Protein AF-X1U9Q1-F1 (afdb_monomer_lite)

Sequence (206 aa):
MENLFEERTTEYLYDFATEGPLVAGNTWMPTPKDARVVDDATLDEDEVAELYSMEILNPNAVPIEAVWVKLDDALEVDDEIFASGDWNTLMLPPWQRIRQKQVIRFGKPASTNLLQSTTLKYKKNCRPIVLAGTGDISNDFTIILHSIVYKPAAFGIPGVFGTLDGVLHIIDSTRNRALSLTKPELAGKAVSQDLWDKLPGGKTQT

Organism: NCBI:txid412755

Secondary structure (DSSP, 8-state):
---SEEEEEEEEEE-HHHH--B-TT-EE---GGGBSSSS--PPPTT-EEEEEEEEEE--SSSPEEEEEEEETTTS-GGG---EE-STT-TTS----SB-TTEEEE---TT--STTT--SEEESS-EEEEEEE-SS-B-S-EEEEEEEEEE-GGGGG-TTTS-B---EEEEEETTTTEEEEEE-TTTTTPBP-GGGGGGSTTBTT--

Radius of gyration: 18.74 Å; chains: 1; bounding box: 42×34×60 Å

pLDDT: mean 77.87, std 14.36, range [36.28, 93.75]

Structure (mmCIF, N/CA/C/O backbone):
data_AF-X1U9Q1-F1
#
_entry.id   AF-X1U9Q1-F1
#
loop_
_atom_site.group_PDB
_atom_site.id
_atom_site.type_symbol
_atom_site.label_atom_id
_atom_site.label_alt_id
_atom_site.label_comp_id
_atom_site.label_asym_id
_atom_site.label_entity_id
_atom_site.label_seq_id
_atom_site.pdbx_PDB_ins_code
_atom_site.Cartn_x
_atom_site.Cartn_y
_atom_site.Cartn_z
_atom_site.occupancy
_atom_site.B_iso_or_equiv
_atom_site.auth_seq_id
_atom_site.auth_comp_id
_atom_site.auth_asym_id
_atom_site.auth_atom_id
_atom_site.pdbx_PDB_model_num
ATOM 1 N N . MET A 1 1 ? -19.910 -19.192 7.800 1.00 49.72 1 MET A N 1
ATOM 2 C CA . MET A 1 1 ? -19.325 -18.084 8.577 1.00 49.72 1 MET A CA 1
ATOM 3 C C . MET A 1 1 ? -18.774 -17.140 7.534 1.00 49.72 1 MET A C 1
ATOM 5 O O . MET A 1 1 ? -18.000 -17.595 6.705 1.00 49.72 1 MET A O 1
ATOM 9 N N . GLU A 1 2 ? -19.318 -15.936 7.438 1.00 63.16 2 GLU A N 1
ATOM 10 C CA . GLU A 1 2 ? -18.910 -14.973 6.414 1.00 63.16 2 GLU A CA 1
ATOM 11 C C . GLU A 1 2 ? -17.487 -14.493 6.732 1.00 63.16 2 GLU A C 1
ATOM 13 O O . GLU A 1 2 ? -17.187 -14.241 7.900 1.00 63.16 2 GLU A O 1
ATOM 18 N N . ASN A 1 3 ? -16.593 -14.433 5.741 1.00 76.06 3 ASN A N 1
ATOM 19 C CA . ASN A 1 3 ? -15.256 -13.877 5.955 1.00 76.06 3 ASN A CA 1
ATOM 20 C C . ASN A 1 3 ? -15.401 -12.366 6.147 1.00 76.06 3 ASN A C 1
ATOM 22 O O . ASN A 1 3 ? -15.776 -11.650 5.219 1.00 76.06 3 ASN A O 1
ATOM 26 N N . LEU A 1 4 ? -15.156 -11.910 7.375 1.00 83.88 4 LEU A N 1
ATOM 27 C CA . LEU A 1 4 ? -15.299 -10.511 7.788 1.00 83.88 4 LEU A CA 1
ATOM 28 C C . LEU A 1 4 ? -14.068 -9.672 7.443 1.00 83.88 4 LEU A C 1
ATOM 30 O O . LEU A 1 4 ? -14.152 -8.450 7.368 1.00 83.88 4 LEU A O 1
ATOM 34 N N . PHE A 1 5 ? -12.940 -10.336 7.222 1.00 86.69 5 PHE A N 1
ATOM 35 C CA . PHE A 1 5 ? -11.730 -9.746 6.687 1.00 86.69 5 PHE A CA 1
ATOM 36 C C . PHE A 1 5 ? -11.024 -10.757 5.789 1.00 86.69 5 PHE A C 1
ATOM 38 O O . PHE A 1 5 ? -11.181 -11.971 5.963 1.00 86.69 5 PHE A O 1
ATOM 45 N N . GLU A 1 6 ? -10.250 -10.254 4.840 1.00 89.94 6 GLU A N 1
ATOM 46 C CA . GLU A 1 6 ? -9.470 -11.068 3.916 1.00 89.94 6 GLU A CA 1
ATOM 47 C C . GLU A 1 6 ? -8.091 -10.461 3.683 1.00 89.94 6 GLU A C 1
ATOM 49 O O . GLU A 1 6 ? -7.927 -9.243 3.622 1.00 89.94 6 GLU A O 1
ATOM 54 N N . GLU A 1 7 ? -7.087 -11.324 3.559 1.00 90.38 7 GLU A N 1
ATOM 55 C CA . GLU A 1 7 ? -5.783 -10.917 3.052 1.00 90.38 7 GLU A CA 1
ATOM 56 C C . GLU A 1 7 ? -5.890 -10.799 1.532 1.00 90.38 7 GLU A C 1
ATOM 58 O O . GLU A 1 7 ? -6.199 -11.771 0.840 1.00 90.38 7 GLU A O 1
ATOM 63 N N . ARG A 1 8 ? -5.665 -9.593 1.020 1.00 91.69 8 ARG A N 1
ATOM 64 C CA . ARG A 1 8 ? -5.731 -9.272 -0.401 1.00 91.69 8 ARG A CA 1
ATOM 65 C C . ARG A 1 8 ? -4.328 -8.976 -0.903 1.00 91.69 8 ARG A C 1
ATOM 67 O O . ARG A 1 8 ? -3.648 -8.083 -0.400 1.00 91.69 8 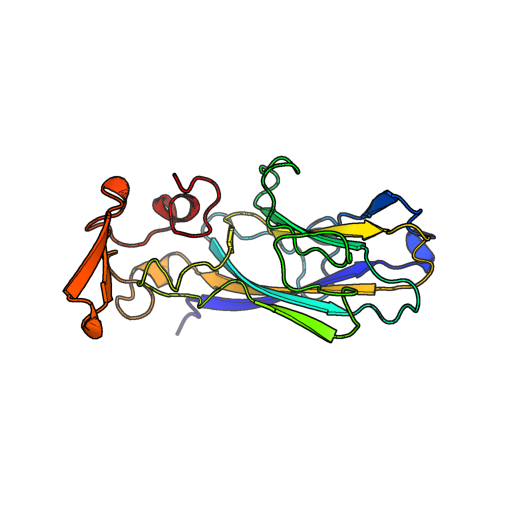ARG A O 1
ATOM 74 N N . THR A 1 9 ? -3.911 -9.736 -1.909 1.00 92.75 9 THR A N 1
ATOM 75 C CA . THR A 1 9 ? -2.664 -9.496 -2.637 1.00 92.75 9 THR A CA 1
ATOM 76 C C . THR A 1 9 ? -3.002 -8.878 -3.985 1.00 92.75 9 THR A C 1
ATOM 78 O O . THR A 1 9 ? -3.708 -9.486 -4.787 1.00 92.75 9 THR A O 1
ATOM 81 N N . THR A 1 10 ? -2.492 -7.675 -4.227 1.00 92.44 10 THR A N 1
ATOM 82 C CA . THR A 1 10 ? -2.684 -6.943 -5.478 1.00 92.44 10 THR A CA 1
ATOM 83 C C . THR A 1 10 ? -1.350 -6.830 -6.197 1.00 92.44 10 THR A C 1
ATOM 85 O O . THR A 1 10 ? -0.420 -6.206 -5.690 1.00 92.44 10 THR A O 1
ATOM 88 N N . GLU A 1 11 ? -1.258 -7.414 -7.388 1.00 93.75 11 GLU A N 1
ATOM 89 C CA . GLU A 1 11 ? -0.048 -7.371 -8.210 1.00 93.75 11 GLU A CA 1
ATOM 90 C C . GLU A 1 11 ? -0.215 -6.413 -9.382 1.00 93.75 11 GLU A C 1
ATOM 92 O O . GLU A 1 11 ? -1.139 -6.567 -10.180 1.00 93.75 11 GLU A O 1
ATOM 97 N N . TYR A 1 12 ? 0.720 -5.478 -9.521 1.00 93.12 12 TYR A N 1
ATOM 98 C CA . TYR A 1 12 ? 0.823 -4.592 -10.672 1.00 93.12 12 TYR A CA 1
ATOM 99 C C . TYR A 1 12 ? 2.099 -4.912 -11.450 1.00 93.12 12 TYR A C 1
ATOM 101 O O . TYR A 1 12 ? 3.202 -4.807 -10.904 1.00 93.12 12 TYR A O 1
ATOM 109 N N . LEU A 1 13 ? 1.955 -5.293 -12.723 1.00 93.31 13 LEU A N 1
ATOM 110 C CA . LEU A 1 13 ? 3.092 -5.489 -13.624 1.00 93.31 13 LEU A CA 1
ATOM 111 C C . LEU A 1 13 ? 3.300 -4.248 -14.492 1.00 93.31 13 LEU A C 1
ATOM 113 O O . LEU A 1 13 ? 2.371 -3.799 -15.157 1.00 93.31 13 LEU A O 1
ATOM 117 N N . TYR A 1 14 ? 4.545 -3.794 -14.565 1.00 93.19 14 TYR A N 1
ATOM 118 C CA . TYR A 1 14 ? 5.033 -3.021 -15.696 1.00 93.19 14 TYR A CA 1
ATOM 119 C C . TYR A 1 14 ? 5.439 -3.958 -16.841 1.00 93.19 14 TYR A C 1
ATOM 121 O O . TYR A 1 14 ? 6.412 -4.702 -16.707 1.00 93.19 14 TYR A O 1
ATOM 129 N N . ASP A 1 15 ? 4.677 -3.952 -17.935 1.00 92.50 15 ASP A N 1
ATOM 130 C CA . ASP A 1 15 ? 4.960 -4.741 -19.138 1.00 92.50 15 ASP A CA 1
ATOM 131 C C . ASP A 1 15 ? 5.752 -3.898 -20.141 1.00 92.50 15 ASP A C 1
ATOM 133 O O . ASP A 1 15 ? 5.186 -3.063 -20.850 1.00 92.50 15 ASP A O 1
ATOM 137 N N . PHE A 1 16 ? 7.059 -4.135 -20.229 1.00 90.19 16 PHE A N 1
ATOM 138 C CA . PHE A 1 16 ? 7.939 -3.416 -21.145 1.00 90.19 16 PHE A CA 1
ATOM 139 C C . PHE A 1 16 ? 7.535 -3.607 -22.613 1.00 90.19 16 PHE A C 1
ATOM 141 O O . PHE A 1 16 ? 7.714 -2.697 -23.422 1.00 90.19 16 PHE A O 1
ATOM 148 N N . ALA A 1 17 ? 6.976 -4.765 -22.982 1.00 91.06 17 ALA A N 1
ATOM 149 C CA . ALA A 1 17 ? 6.570 -5.015 -24.364 1.00 91.06 17 ALA A CA 1
ATOM 150 C C . ALA A 1 17 ? 5.396 -4.121 -24.795 1.00 91.06 17 ALA A C 1
ATOM 152 O O . ALA A 1 17 ? 5.278 -3.795 -25.978 1.00 91.06 17 ALA A O 1
ATOM 153 N N . THR A 1 18 ? 4.557 -3.718 -23.838 1.00 91.12 18 THR A N 1
ATOM 154 C CA . THR A 1 18 ? 3.371 -2.886 -24.072 1.00 91.12 18 THR A CA 1
ATOM 155 C C . THR A 1 18 ? 3.649 -1.401 -23.809 1.00 91.12 18 THR A C 1
ATOM 157 O O . THR A 1 18 ? 3.250 -0.555 -24.606 1.00 91.12 18 THR A O 1
ATOM 160 N N . GLU A 1 19 ? 4.362 -1.082 -22.727 1.00 90.69 19 GLU A N 1
ATOM 161 C CA . GLU A 1 19 ? 4.614 0.291 -22.256 1.00 90.69 19 GLU A CA 1
ATOM 162 C C . GLU A 1 19 ? 5.882 0.922 -22.865 1.00 90.69 19 GLU A C 1
ATOM 164 O O . GLU A 1 19 ? 6.030 2.145 -22.890 1.00 90.69 19 GLU A O 1
ATOM 169 N N . GLY A 1 20 ? 6.810 0.105 -23.375 1.00 91.19 20 GLY A N 1
ATOM 170 C CA . GLY A 1 20 ? 8.148 0.549 -23.767 1.00 91.19 20 GLY A CA 1
ATOM 171 C C . GLY A 1 20 ? 9.067 0.798 -22.560 1.00 91.19 20 GLY A C 1
ATOM 172 O O . GLY A 1 20 ? 8.787 0.325 -21.461 1.00 91.19 20 GLY A O 1
ATOM 173 N N . PRO A 1 21 ? 10.215 1.482 -22.739 1.00 90.56 21 PRO A N 1
ATOM 174 C CA . PRO A 1 21 ? 11.116 1.796 -21.633 1.00 90.56 21 PRO A CA 1
ATOM 175 C C . PRO A 1 21 ? 10.525 2.871 -20.717 1.00 90.56 21 PRO A C 1
ATOM 177 O O . PRO A 1 21 ? 10.111 3.936 -21.186 1.00 90.56 21 PRO A O 1
ATOM 180 N N . LEU A 1 22 ? 10.595 2.652 -19.401 1.00 90.88 22 LEU A N 1
ATOM 181 C CA . LEU A 1 22 ? 10.347 3.720 -18.438 1.00 90.88 22 LEU A CA 1
ATOM 182 C C . LEU A 1 22 ? 11.579 4.624 -18.414 1.00 90.88 22 LEU A C 1
ATOM 184 O O . LEU A 1 22 ? 12.615 4.267 -17.850 1.00 90.88 22 LEU A O 1
ATOM 188 N N . VAL A 1 23 ? 11.460 5.770 -19.081 1.00 91.12 23 VAL A N 1
ATOM 189 C CA . VAL A 1 23 ? 12.546 6.741 -19.254 1.00 91.12 23 VAL A CA 1
ATOM 190 C C . VAL A 1 23 ? 13.006 7.295 -17.904 1.00 91.12 23 VAL A C 1
ATOM 192 O O . VAL A 1 23 ? 12.186 7.558 -17.025 1.00 91.12 23 VAL A O 1
ATOM 195 N N . ALA A 1 24 ? 14.313 7.500 -17.754 1.00 87.38 24 ALA A N 1
ATOM 196 C CA . ALA A 1 24 ? 14.931 8.097 -16.575 1.00 87.38 24 ALA A CA 1
ATOM 197 C C . ALA A 1 24 ? 14.215 9.383 -16.118 1.00 87.38 24 ALA A C 1
ATOM 199 O O . ALA A 1 24 ? 13.944 10.280 -16.920 1.00 87.38 24 ALA A O 1
ATOM 200 N N . GLY A 1 25 ? 13.922 9.476 -14.818 1.00 83.56 25 GLY A N 1
ATOM 201 C CA . GLY A 1 25 ? 13.212 10.607 -14.214 1.00 83.56 25 GLY A CA 1
ATOM 202 C C . GLY A 1 25 ? 11.692 10.620 -14.418 1.00 83.56 25 GLY A C 1
ATOM 203 O O . GLY A 1 25 ? 11.021 11.458 -13.817 1.00 83.56 25 GLY A O 1
ATOM 204 N N . ASN A 1 26 ? 11.128 9.704 -15.214 1.00 89.31 26 ASN A N 1
ATOM 205 C CA . ASN A 1 26 ? 9.679 9.552 -15.329 1.00 89.31 26 ASN A CA 1
ATOM 206 C C . ASN A 1 26 ? 9.129 8.582 -14.280 1.00 89.31 26 ASN A C 1
ATOM 208 O O . ASN A 1 26 ? 9.820 7.689 -13.779 1.00 89.31 26 ASN A O 1
ATOM 212 N N . THR A 1 27 ? 7.840 8.741 -13.991 1.00 90.12 27 THR A N 1
ATOM 213 C CA . THR A 1 27 ? 7.099 7.866 -13.089 1.00 90.12 27 THR A CA 1
ATOM 214 C C . THR A 1 27 ? 6.150 6.952 -13.851 1.00 90.12 27 THR A C 1
ATOM 216 O O . THR A 1 27 ? 5.545 7.335 -14.852 1.00 90.12 27 THR A O 1
ATOM 219 N N . TRP A 1 28 ? 6.000 5.732 -13.347 1.00 91.50 28 TRP A N 1
ATOM 220 C CA . TRP A 1 28 ? 4.934 4.820 -13.730 1.00 91.50 28 TRP A CA 1
ATOM 221 C C . TRP A 1 28 ? 3.922 4.715 -12.593 1.00 91.50 28 TRP A C 1
ATOM 223 O O . TRP A 1 28 ? 4.295 4.519 -11.436 1.00 91.50 28 TRP A O 1
ATOM 233 N N . MET A 1 29 ? 2.642 4.837 -12.934 1.00 90.81 29 MET A N 1
ATOM 234 C CA . MET A 1 29 ? 1.525 4.698 -12.007 1.00 90.81 29 MET A CA 1
ATOM 235 C C . MET A 1 29 ? 0.410 3.903 -12.702 1.00 90.81 29 MET A C 1
ATOM 237 O O . MET A 1 29 ? -0.270 4.468 -13.563 1.00 90.81 29 MET A O 1
ATOM 241 N N . PRO A 1 30 ? 0.194 2.627 -12.342 1.00 90.81 30 PRO A N 1
ATOM 242 C CA . PRO A 1 30 ? -0.897 1.839 -12.888 1.00 90.81 30 PRO A CA 1
ATOM 243 C C . PRO A 1 30 ? -2.259 2.350 -12.401 1.00 90.81 30 PRO A C 1
ATOM 245 O O . PRO A 1 30 ? -2.393 3.093 -11.415 1.00 90.81 30 PRO A O 1
ATOM 248 N N . THR A 1 31 ? -3.303 1.924 -13.099 1.00 88.81 31 THR A N 1
ATOM 249 C CA . THR A 1 31 ? -4.692 2.063 -12.669 1.00 88.81 31 THR A CA 1
ATOM 250 C C . THR A 1 31 ? -5.127 0.820 -11.884 1.00 88.81 31 THR A C 1
ATOM 252 O O . THR A 1 31 ? -4.540 -0.248 -12.055 1.00 88.81 31 THR A O 1
ATOM 255 N N . PRO A 1 32 ? -6.172 0.899 -11.035 1.00 85.50 32 PRO A N 1
ATOM 256 C CA . PRO A 1 32 ? -6.667 -0.269 -10.296 1.00 85.50 32 PRO A CA 1
ATOM 257 C C . PRO A 1 32 ? -7.069 -1.451 -11.192 1.00 85.50 32 PRO A C 1
ATOM 259 O O . PRO A 1 32 ? -7.010 -2.596 -10.755 1.00 85.50 32 PRO A O 1
ATOM 262 N N . LYS A 1 33 ? -7.434 -1.177 -12.451 1.00 88.50 33 LYS A N 1
ATOM 263 C CA . LYS A 1 33 ? -7.808 -2.184 -13.454 1.00 88.50 33 LYS A CA 1
ATOM 264 C C . LYS A 1 33 ? -6.621 -2.952 -14.025 1.00 88.50 33 LYS A C 1
ATOM 266 O O . LYS A 1 33 ? -6.816 -4.018 -14.591 1.00 88.50 33 LYS A O 1
ATOM 271 N N . ASP A 1 34 ? -5.412 -2.423 -13.865 1.00 87.31 34 ASP A N 1
ATOM 272 C CA . ASP A 1 34 ? -4.184 -3.068 -14.336 1.00 87.31 34 ASP A CA 1
ATOM 273 C C . ASP A 1 34 ? -3.668 -4.119 -13.335 1.00 87.31 34 ASP A C 1
ATOM 275 O O . ASP A 1 34 ? -2.622 -4.739 -13.550 1.00 87.31 34 ASP A O 1
ATOM 279 N N . ALA A 1 35 ? -4.384 -4.322 -12.222 1.00 87.94 35 ALA A N 1
ATOM 280 C CA . ALA A 1 35 ? -4.088 -5.373 -11.264 1.00 87.94 35 ALA A CA 1
ATOM 281 C C . ALA A 1 35 ? -4.270 -6.764 -11.897 1.00 87.94 35 ALA A C 1
ATOM 283 O O . ALA A 1 35 ? -5.265 -7.047 -12.557 1.00 87.94 35 ALA A O 1
ATOM 284 N N . ARG A 1 36 ? -3.292 -7.653 -11.691 1.00 86.00 36 ARG A N 1
ATOM 285 C CA . ARG A 1 36 ? -3.262 -8.986 -12.321 1.00 86.00 36 ARG A CA 1
ATOM 286 C C . ARG A 1 36 ? -3.924 -10.092 -11.513 1.00 86.00 36 ARG A C 1
ATOM 288 O O . ARG A 1 36 ? -4.454 -11.033 -12.094 1.00 86.00 36 ARG A O 1
ATOM 295 N N . VAL A 1 37 ? -3.816 -10.025 -10.189 1.00 79.12 37 VAL A N 1
ATOM 296 C CA . VAL A 1 37 ? -4.300 -11.084 -9.282 1.00 79.12 37 VAL A CA 1
ATOM 297 C C . VAL A 1 37 ? -5.747 -10.860 -8.857 1.00 79.12 37 VAL A C 1
ATOM 299 O O . VAL A 1 37 ? -6.477 -11.823 -8.632 1.00 79.12 37 VAL A O 1
ATOM 302 N N . VAL A 1 38 ? -6.167 -9.601 -8.773 1.00 79.88 38 VAL A N 1
ATOM 303 C CA . VAL A 1 38 ? -7.537 -9.199 -8.445 1.00 79.88 38 VAL A CA 1
ATOM 304 C C . VAL A 1 38 ? -8.129 -8.455 -9.634 1.00 79.88 38 VAL A C 1
ATOM 306 O O . VAL A 1 38 ? -7.444 -7.634 -10.239 1.00 79.88 38 VAL A O 1
ATOM 309 N N . ASP A 1 39 ? -9.380 -8.766 -9.973 1.00 75.00 39 ASP A N 1
ATOM 310 C CA . ASP A 1 39 ? -10.124 -8.061 -11.018 1.00 75.00 39 ASP A CA 1
ATOM 311 C C . ASP A 1 39 ? -10.638 -6.743 -10.429 1.00 75.00 39 ASP A C 1
ATOM 313 O O . ASP A 1 39 ? -11.563 -6.752 -9.623 1.00 75.00 39 ASP A O 1
ATOM 317 N N . ASP A 1 40 ? -9.973 -5.642 -10.786 1.00 83.25 40 ASP A N 1
ATOM 318 C CA . ASP A 1 40 ? -10.107 -4.315 -10.172 1.00 83.25 40 ASP A CA 1
ATOM 319 C C . ASP A 1 40 ? -9.673 -4.267 -8.690 1.00 83.25 40 ASP A C 1
ATOM 321 O O . ASP A 1 40 ? -10.305 -4.798 -7.781 1.00 83.25 40 ASP A O 1
ATOM 325 N N . ALA A 1 41 ? -8.568 -3.573 -8.415 1.00 85.19 41 ALA A N 1
ATOM 326 C CA . ALA A 1 41 ? -8.055 -3.399 -7.055 1.00 85.19 41 ALA A CA 1
ATOM 327 C C . ALA A 1 41 ? -8.841 -2.386 -6.199 1.00 85.19 41 ALA A C 1
ATOM 329 O O . ALA A 1 41 ? -8.420 -2.078 -5.077 1.00 85.19 41 ALA A O 1
ATOM 330 N N . THR A 1 42 ? -9.934 -1.828 -6.721 1.00 88.38 42 THR A N 1
ATOM 331 C CA . THR A 1 42 ? -10.802 -0.907 -5.984 1.00 88.38 42 THR A CA 1
ATOM 332 C C . THR A 1 42 ? -11.583 -1.658 -4.896 1.00 88.38 42 THR A C 1
ATOM 334 O O . THR A 1 42 ? -11.952 -2.818 -5.053 1.00 88.38 42 THR A O 1
ATOM 337 N N . LEU A 1 43 ? -11.786 -1.010 -3.752 1.00 89.06 43 LEU A N 1
ATOM 338 C CA . LEU A 1 43 ? -12.624 -1.501 -2.660 1.00 89.06 43 LEU A CA 1
ATOM 339 C C . LEU A 1 43 ? -14.104 -1.236 -2.950 1.00 89.06 43 LEU A C 1
ATOM 341 O O . LEU A 1 43 ? -14.443 -0.241 -3.600 1.00 89.06 43 LEU A O 1
ATOM 345 N N . ASP A 1 44 ? -14.972 -2.093 -2.414 1.00 87.31 44 ASP A N 1
ATOM 346 C CA . ASP A 1 44 ? -16.409 -1.820 -2.374 1.00 87.31 44 ASP A CA 1
ATOM 347 C C . ASP A 1 44 ? -16.711 -0.617 -1.456 1.00 87.31 44 ASP A C 1
ATOM 349 O O . ASP A 1 44 ? -15.923 -0.277 -0.574 1.00 87.31 44 ASP A O 1
ATOM 353 N N . GLU A 1 45 ? -17.869 0.030 -1.639 1.00 8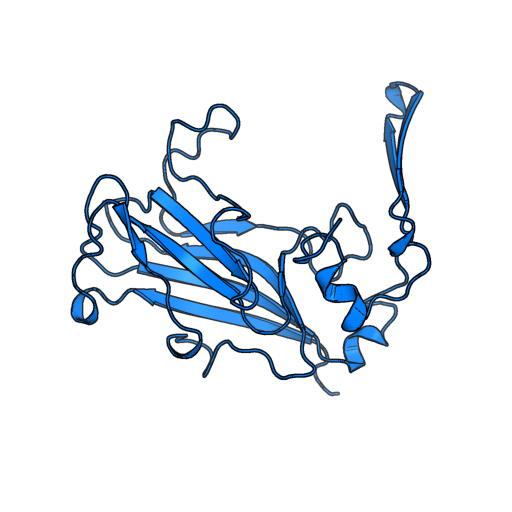4.06 45 GLU A N 1
ATOM 354 C CA . GLU A 1 45 ? -18.247 1.280 -0.942 1.00 84.06 45 GLU A CA 1
ATOM 355 C C . GLU A 1 45 ? -18.170 1.182 0.595 1.00 84.06 45 GLU A C 1
ATOM 357 O O . GLU A 1 45 ? -17.803 2.140 1.280 1.00 84.06 45 GLU A O 1
ATOM 362 N N . ASP A 1 46 ? -18.461 -0.002 1.127 1.00 86.00 46 ASP A N 1
ATOM 363 C CA . ASP A 1 46 ? -18.500 -0.288 2.559 1.00 86.00 46 ASP A CA 1
ATOM 364 C C . ASP A 1 46 ? -17.213 -0.966 3.081 1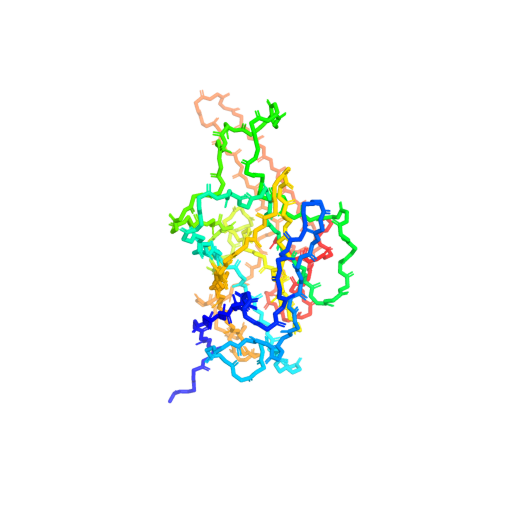.00 86.00 46 ASP A C 1
ATOM 366 O O . ASP A 1 46 ? -17.097 -1.278 4.270 1.00 86.00 46 ASP A O 1
ATOM 370 N N . GLU A 1 47 ? -16.236 -1.225 2.211 1.00 90.19 47 GLU A N 1
ATOM 371 C CA . GLU A 1 47 ? -14.972 -1.857 2.579 1.00 90.19 47 GLU A CA 1
ATOM 372 C C . GLU A 1 47 ? -13.901 -0.824 2.940 1.00 90.19 47 GLU A C 1
ATOM 374 O O . GLU A 1 47 ? -13.852 0.301 2.442 1.00 90.19 47 GLU A O 1
ATOM 379 N N . VAL A 1 48 ? -12.988 -1.226 3.820 1.00 91.06 48 VAL A N 1
ATOM 380 C CA . VAL A 1 48 ? -11.756 -0.478 4.086 1.00 91.06 48 VAL A CA 1
ATOM 381 C C . VAL A 1 48 ? -10.573 -1.418 4.145 1.00 91.06 48 VAL A C 1
ATOM 383 O O . VAL A 1 48 ? -10.739 -2.607 4.408 1.00 91.06 48 VAL A O 1
ATOM 386 N N . ALA A 1 49 ? -9.361 -0.899 3.969 1.00 91.25 49 ALA A N 1
ATOM 387 C CA . ALA A 1 49 ? -8.180 -1.745 3.988 1.00 91.25 49 ALA A CA 1
ATOM 388 C C . ALA A 1 49 ? -6.969 -1.131 4.689 1.00 91.25 49 ALA A C 1
ATOM 390 O O . ALA A 1 49 ? -6.833 0.089 4.823 1.00 91.25 49 ALA A O 1
ATOM 391 N N . GLU A 1 50 ? -6.086 -2.029 5.128 1.00 90.00 50 GLU A N 1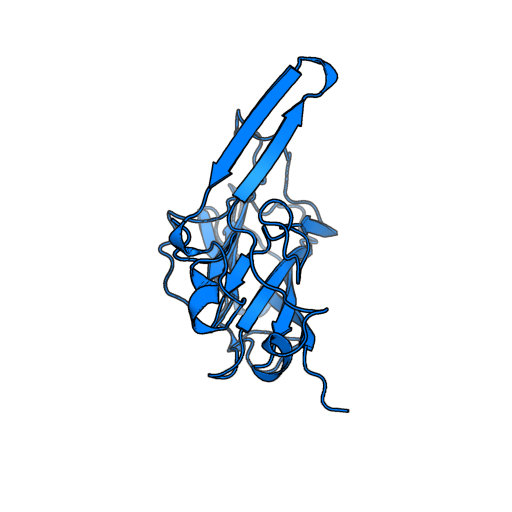
ATOM 392 C CA . GLU A 1 50 ? -4.756 -1.741 5.658 1.00 90.00 50 GLU A CA 1
ATOM 393 C C . GLU A 1 50 ? -3.690 -2.375 4.770 1.00 90.00 50 GLU A C 1
ATOM 395 O O . GLU A 1 50 ? -3.573 -3.598 4.732 1.00 90.00 50 GLU A O 1
ATOM 400 N N . LEU A 1 51 ? -2.859 -1.558 4.128 1.00 89.31 51 LEU A N 1
ATOM 401 C CA . LEU A 1 51 ? -1.631 -2.014 3.486 1.00 89.31 51 LEU A CA 1
ATOM 402 C C . LEU A 1 51 ? -0.565 -2.229 4.569 1.00 89.31 51 LEU A C 1
ATOM 404 O O . LEU A 1 51 ? -0.125 -1.282 5.232 1.00 89.31 51 LEU A O 1
ATOM 408 N N . TYR A 1 52 ? -0.138 -3.479 4.755 1.00 88.25 52 TYR A N 1
ATOM 409 C CA . TYR A 1 52 ? 0.861 -3.830 5.770 1.00 88.25 52 TYR A CA 1
ATOM 410 C C . TYR A 1 52 ? 2.243 -4.098 5.182 1.00 88.25 52 TYR A C 1
ATOM 412 O O . TYR A 1 52 ? 3.249 -3.891 5.872 1.00 88.25 52 TYR A O 1
ATOM 420 N N . SER A 1 53 ? 2.320 -4.513 3.916 1.00 86.75 53 SER A N 1
ATOM 421 C CA . SER A 1 53 ? 3.599 -4.645 3.225 1.00 86.75 53 SER A CA 1
ATOM 422 C C . SER A 1 53 ? 3.506 -4.437 1.722 1.00 86.75 53 SER A C 1
ATOM 424 O O . SER A 1 53 ? 2.466 -4.672 1.115 1.00 86.75 53 SER A O 1
ATOM 426 N N . MET A 1 54 ? 4.628 -4.029 1.141 1.00 88.31 54 MET A N 1
ATOM 427 C CA . MET A 1 54 ? 4.835 -3.901 -0.296 1.00 88.31 54 MET A CA 1
ATOM 428 C C . MET A 1 54 ? 6.080 -4.692 -0.689 1.00 88.31 54 MET A C 1
ATOM 430 O O . MET A 1 54 ? 7.149 -4.481 -0.114 1.00 88.31 54 MET A O 1
ATOM 434 N N . GLU A 1 55 ? 5.949 -5.592 -1.655 1.00 88.44 55 GLU A N 1
ATOM 435 C CA . GLU A 1 55 ? 7.055 -6.345 -2.238 1.00 88.44 55 GLU A CA 1
ATOM 436 C C . GLU A 1 55 ? 7.399 -5.810 -3.630 1.00 88.44 55 GLU A C 1
ATOM 438 O O . GLU A 1 55 ? 6.529 -5.478 -4.434 1.00 88.44 55 GLU A O 1
ATOM 443 N N . ILE A 1 56 ? 8.699 -5.712 -3.904 1.00 86.75 56 ILE A N 1
ATOM 444 C CA . ILE A 1 56 ? 9.231 -5.177 -5.152 1.00 86.75 56 ILE A CA 1
ATOM 445 C C . ILE A 1 56 ? 10.035 -6.267 -5.853 1.00 86.75 56 ILE A C 1
ATOM 447 O O . ILE A 1 56 ? 11.120 -6.674 -5.418 1.00 86.75 56 ILE A O 1
ATOM 451 N N . LEU A 1 57 ? 9.501 -6.732 -6.978 1.00 87.19 57 LEU A N 1
ATOM 452 C CA . LEU A 1 57 ? 10.129 -7.702 -7.860 1.00 87.19 57 LEU A CA 1
ATOM 453 C C . LEU A 1 57 ? 10.710 -6.975 -9.067 1.00 87.19 57 LEU A C 1
ATOM 455 O O . LEU A 1 57 ? 10.092 -6.875 -10.122 1.00 87.19 57 LEU A O 1
ATOM 459 N N . ASN A 1 58 ? 11.931 -6.478 -8.899 1.00 83.69 58 ASN A N 1
ATOM 460 C CA . ASN A 1 58 ? 12.700 -5.891 -9.986 1.00 83.69 58 ASN A CA 1
ATOM 461 C C . ASN A 1 58 ? 13.801 -6.869 -10.441 1.00 83.69 58 ASN A C 1
ATOM 463 O O . ASN A 1 58 ? 14.834 -6.948 -9.772 1.00 83.69 58 ASN A O 1
ATOM 467 N N . PRO A 1 59 ? 13.608 -7.646 -11.526 1.00 79.75 59 PRO A N 1
ATOM 468 C CA . PRO A 1 59 ? 14.648 -8.523 -12.070 1.00 79.75 59 PRO A CA 1
ATOM 469 C C . PRO A 1 59 ? 15.758 -7.750 -12.807 1.00 79.75 59 PRO A C 1
ATOM 471 O O . PRO A 1 59 ? 16.734 -8.355 -13.253 1.00 79.75 59 PRO A O 1
ATOM 474 N N . ASN A 1 60 ? 15.626 -6.428 -12.942 1.00 77.38 60 ASN A N 1
ATOM 475 C CA . ASN A 1 60 ? 16.465 -5.618 -13.814 1.00 77.38 60 ASN A CA 1
ATOM 476 C C . ASN A 1 60 ? 17.795 -5.257 -13.157 1.00 77.38 60 ASN A C 1
ATOM 478 O O . ASN A 1 60 ? 17.890 -5.027 -11.952 1.00 77.38 60 ASN A O 1
ATOM 482 N N . ALA A 1 61 ? 18.843 -5.158 -13.980 1.00 72.88 61 ALA A N 1
ATOM 483 C CA . ALA A 1 61 ? 20.146 -4.669 -13.531 1.00 72.88 61 ALA A CA 1
ATOM 484 C C . ALA A 1 61 ? 20.100 -3.178 -13.148 1.00 72.88 61 ALA A C 1
ATOM 486 O O . ALA A 1 61 ? 20.868 -2.732 -12.291 1.00 72.88 61 ALA A O 1
ATOM 487 N N . VAL A 1 62 ? 19.197 -2.423 -13.784 1.00 72.44 62 VAL A N 1
ATOM 488 C CA . VAL A 1 62 ? 18.906 -1.029 -13.447 1.00 72.44 62 VAL A CA 1
ATOM 489 C C . VAL A 1 62 ? 17.956 -1.005 -12.245 1.00 72.44 62 VAL A C 1
ATOM 491 O O . VAL A 1 62 ? 16.895 -1.636 -12.286 1.00 72.44 62 VAL A O 1
ATOM 494 N N . PRO A 1 63 ? 18.325 -0.320 -11.152 1.00 69.94 63 PRO A N 1
ATOM 495 C CA . PRO A 1 63 ? 17.473 -0.242 -9.982 1.00 69.94 63 PRO A CA 1
ATOM 496 C C . PRO A 1 63 ? 16.331 0.750 -10.176 1.00 69.94 63 PRO A C 1
ATOM 498 O O . PRO A 1 63 ? 16.474 1.766 -10.851 1.00 69.94 63 PRO A O 1
ATOM 501 N N . ILE A 1 64 ? 15.225 0.470 -9.496 1.00 80.69 64 ILE A N 1
ATOM 502 C CA . ILE A 1 64 ? 14.185 1.459 -9.239 1.00 80.69 64 ILE A CA 1
ATOM 503 C C . ILE A 1 64 ? 14.740 2.460 -8.219 1.00 80.69 64 ILE A C 1
ATOM 505 O O . ILE A 1 64 ? 15.276 2.043 -7.186 1.00 80.69 64 ILE A O 1
ATOM 509 N N . GLU A 1 65 ? 14.635 3.757 -8.511 1.00 80.44 65 GLU A N 1
ATOM 510 C CA . GLU A 1 65 ? 15.140 4.809 -7.619 1.00 80.44 65 GLU A CA 1
ATOM 511 C C . GLU A 1 65 ? 14.250 4.968 -6.393 1.00 80.44 65 GLU A C 1
ATOM 513 O O . GLU A 1 65 ? 14.749 5.044 -5.271 1.00 80.44 65 GLU A O 1
ATOM 518 N N . ALA A 1 66 ? 12.936 4.973 -6.594 1.00 76.62 66 ALA A N 1
ATOM 519 C CA . ALA A 1 66 ? 11.984 5.085 -5.505 1.00 76.62 66 ALA A CA 1
ATOM 520 C C . ALA A 1 66 ? 10.653 4.426 -5.862 1.00 76.62 66 ALA A C 1
ATOM 522 O O . ALA A 1 66 ? 10.251 4.368 -7.026 1.00 76.62 66 ALA A O 1
ATOM 523 N N . VAL A 1 67 ? 9.979 3.933 -4.824 1.00 79.12 67 VAL A N 1
ATOM 524 C CA . VAL A 1 67 ? 8.590 3.479 -4.891 1.00 79.12 67 VAL A CA 1
ATOM 525 C C . VAL A 1 67 ? 7.838 4.061 -3.712 1.00 79.12 67 VAL A C 1
ATOM 527 O O . VAL A 1 67 ? 8.339 4.076 -2.587 1.00 79.12 67 VAL A O 1
ATOM 530 N N . TRP A 1 68 ? 6.620 4.500 -3.965 1.00 82.81 68 TRP A N 1
ATOM 531 C CA . TRP A 1 68 ? 5.688 4.967 -2.950 1.00 82.81 68 TRP A CA 1
ATOM 532 C C . TRP A 1 68 ? 4.271 4.539 -3.327 1.00 82.81 68 TRP A C 1
ATOM 534 O O . TRP A 1 68 ? 4.064 3.882 -4.350 1.00 82.81 68 TRP A O 1
ATOM 544 N N . VAL A 1 69 ? 3.291 4.857 -2.481 1.00 82.81 69 VAL A N 1
ATOM 545 C CA . VAL A 1 69 ? 1.893 4.495 -2.720 1.00 82.81 69 VAL A CA 1
ATOM 546 C C . VAL A 1 69 ? 0.976 5.700 -2.598 1.00 82.81 69 VAL A C 1
ATOM 548 O O . VAL A 1 69 ? 1.094 6.500 -1.672 1.00 82.81 69 VAL A O 1
ATOM 551 N N . LYS A 1 70 ? 0.022 5.789 -3.519 1.00 84.00 70 LYS A N 1
ATOM 552 C CA . LYS A 1 70 ? -1.048 6.779 -3.521 1.00 84.00 70 LYS A CA 1
ATOM 553 C C . LYS A 1 70 ? -2.328 6.161 -2.972 1.00 84.00 70 LYS A C 1
ATOM 555 O O . LYS A 1 70 ? -2.799 5.154 -3.501 1.00 84.00 70 LYS A O 1
ATOM 560 N N . LEU A 1 71 ? -2.889 6.783 -1.933 1.00 83.62 71 LEU A N 1
ATOM 561 C CA . LEU A 1 71 ? -4.133 6.350 -1.288 1.00 83.62 71 LEU A CA 1
ATOM 562 C C . LEU A 1 71 ? -5.326 7.156 -1.831 1.00 83.62 71 LEU A C 1
ATOM 564 O O . LEU A 1 71 ? -5.294 8.390 -1.881 1.00 83.62 71 LEU A O 1
ATOM 568 N N . ASP A 1 72 ? -6.381 6.447 -2.228 1.00 79.25 72 ASP A N 1
ATOM 569 C CA . ASP A 1 72 ? -7.712 6.954 -2.587 1.00 79.25 72 ASP A CA 1
ATOM 570 C C . ASP A 1 72 ? -7.740 8.053 -3.655 1.00 79.25 72 ASP A C 1
ATOM 572 O O . ASP A 1 72 ? -8.579 8.952 -3.617 1.00 79.25 72 ASP A O 1
ATOM 576 N N . ASP A 1 73 ? -6.804 8.007 -4.608 1.00 70.50 73 ASP A N 1
ATOM 577 C CA . ASP A 1 73 ? -6.596 9.004 -5.675 1.00 70.50 73 ASP A CA 1
ATOM 578 C C . ASP A 1 73 ? -6.367 10.454 -5.207 1.00 70.50 73 ASP A C 1
ATOM 580 O O . ASP A 1 73 ? -6.138 11.338 -6.034 1.00 70.50 73 ASP A O 1
ATOM 584 N N . ALA A 1 74 ? -6.386 10.702 -3.900 1.00 57.56 74 ALA A N 1
ATOM 585 C CA . ALA A 1 74 ? -6.635 12.018 -3.335 1.00 57.56 74 ALA A CA 1
ATOM 586 C C . ALA A 1 74 ? -5.500 12.529 -2.439 1.00 57.56 74 ALA A C 1
ATOM 588 O O . ALA A 1 74 ? -5.653 13.604 -1.861 1.00 57.56 74 ALA A O 1
ATOM 589 N N . LEU A 1 75 ? -4.403 11.779 -2.284 1.00 54.94 75 LEU A N 1
ATOM 590 C CA . LEU A 1 75 ? -3.130 12.363 -1.858 1.00 54.94 75 LEU A CA 1
ATOM 591 C C . LEU A 1 75 ? -2.419 12.991 -3.065 1.00 54.94 75 LEU A C 1
ATOM 593 O O . LEU A 1 75 ? -2.317 12.380 -4.140 1.00 54.94 75 LEU A O 1
ATOM 597 N N . GLU A 1 76 ? -1.969 14.231 -2.883 1.00 50.00 76 GLU A N 1
ATOM 598 C CA . GLU A 1 76 ? -0.966 14.843 -3.750 1.00 50.00 76 GLU A CA 1
ATOM 599 C C . GLU A 1 76 ? 0.379 14.150 -3.504 1.00 50.00 76 GLU A C 1
ATOM 601 O O . GLU A 1 76 ? 0.627 13.627 -2.418 1.00 50.00 76 GLU A O 1
ATOM 606 N N . VAL A 1 77 ? 1.212 14.090 -4.541 1.00 48.94 77 VAL A N 1
ATOM 607 C CA . VAL A 1 77 ? 2.457 13.301 -4.561 1.00 48.94 77 VAL A CA 1
ATOM 608 C C . VAL A 1 77 ? 3.471 13.783 -3.503 1.00 48.94 77 VAL A C 1
ATOM 610 O O . VAL A 1 77 ? 4.388 13.070 -3.124 1.00 48.94 77 VAL A O 1
ATOM 613 N N . ASP A 1 78 ? 3.276 14.972 -2.938 1.00 42.88 78 ASP A N 1
ATOM 614 C CA . ASP A 1 78 ? 4.239 15.589 -2.024 1.00 42.88 78 ASP A CA 1
ATOM 615 C C . ASP A 1 78 ? 4.111 15.133 -0.547 1.00 42.88 78 ASP A C 1
ATOM 617 O O . ASP A 1 78 ? 4.988 15.445 0.256 1.00 42.88 78 ASP A O 1
ATOM 621 N N . ASP A 1 79 ? 3.079 14.351 -0.186 1.00 42.25 79 ASP A N 1
ATOM 622 C CA . ASP A 1 79 ? 2.800 13.875 1.193 1.00 42.25 79 ASP A CA 1
ATOM 623 C C . ASP A 1 79 ? 3.123 12.374 1.416 1.00 42.25 79 ASP A C 1
ATOM 625 O O . ASP A 1 79 ? 2.610 11.713 2.325 1.00 42.25 79 ASP A O 1
ATOM 629 N N . GLU A 1 80 ? 3.951 11.788 0.555 1.00 51.88 80 GLU A N 1
ATOM 630 C CA . GLU A 1 80 ? 4.061 10.335 0.417 1.00 51.88 80 GLU A CA 1
ATOM 631 C C . GLU A 1 80 ? 5.055 9.655 1.375 1.00 51.88 80 GLU A C 1
ATOM 633 O O . GLU A 1 80 ? 6.073 10.210 1.801 1.00 51.88 80 GLU A O 1
ATOM 638 N N . ILE A 1 81 ? 4.794 8.372 1.671 1.00 52.94 81 ILE A N 1
ATOM 639 C CA . ILE A 1 81 ? 5.770 7.495 2.328 1.00 52.94 81 ILE A CA 1
ATOM 640 C C . ILE A 1 81 ? 6.871 7.150 1.324 1.00 52.94 81 ILE A C 1
ATOM 642 O O . ILE A 1 81 ? 6.765 6.202 0.546 1.00 52.94 81 ILE A O 1
ATOM 646 N N . PHE A 1 82 ? 7.943 7.936 1.367 1.00 52.88 82 PHE A N 1
ATOM 647 C CA . PHE A 1 82 ? 9.130 7.753 0.546 1.00 52.88 82 PHE A CA 1
ATOM 648 C C . PHE A 1 82 ? 9.927 6.515 0.983 1.00 52.88 82 PHE A C 1
ATOM 650 O O . PHE A 1 82 ? 10.591 6.518 2.023 1.00 52.88 82 PHE A O 1
ATOM 657 N N . ALA A 1 83 ? 9.915 5.459 0.168 1.00 56.34 83 ALA A N 1
ATOM 658 C CA . ALA A 1 83 ? 10.911 4.398 0.258 1.00 56.34 83 ALA A CA 1
ATOM 659 C C . ALA A 1 83 ? 12.047 4.704 -0.728 1.00 56.34 83 ALA A C 1
ATOM 661 O O . ALA A 1 83 ? 12.008 4.301 -1.891 1.00 56.34 83 ALA A O 1
ATOM 662 N N . SER A 1 84 ? 13.049 5.457 -0.260 1.00 44.22 84 SER A N 1
ATOM 663 C CA . SER A 1 84 ? 14.245 5.758 -1.055 1.00 44.22 84 SER A CA 1
ATOM 664 C C . SER A 1 84 ? 15.034 4.495 -1.379 1.00 44.22 84 SER A C 1
ATOM 666 O O . SER A 1 84 ? 15.333 3.700 -0.485 1.00 44.22 84 SER A O 1
ATOM 668 N N . GLY A 1 85 ? 15.431 4.353 -2.639 1.00 43.09 85 GLY A N 1
ATOM 669 C CA . GLY A 1 85 ? 16.467 3.430 -3.085 1.00 43.09 85 GLY A CA 1
ATOM 670 C C . GLY A 1 85 ? 17.824 4.096 -3.350 1.00 43.09 85 GLY A C 1
ATOM 671 O O . GLY A 1 85 ? 18.694 3.420 -3.900 1.00 43.09 85 GLY A O 1
ATOM 672 N N . ASP A 1 86 ? 18.022 5.381 -3.017 1.00 39.81 86 ASP A N 1
ATOM 673 C CA . ASP A 1 86 ? 19.264 6.116 -3.314 1.00 39.81 86 ASP A CA 1
ATOM 674 C C . ASP A 1 86 ? 20.154 6.365 -2.077 1.00 39.81 86 ASP A C 1
ATOM 676 O O . ASP A 1 86 ? 19.713 6.461 -0.933 1.00 39.81 86 ASP A O 1
ATOM 680 N N . TRP A 1 87 ? 21.460 6.483 -2.323 1.00 36.28 87 TRP A N 1
ATOM 681 C CA . TRP A 1 87 ? 22.524 6.644 -1.330 1.00 36.28 87 TRP A CA 1
ATOM 682 C C . TRP A 1 87 ? 22.540 8.000 -0.617 1.00 36.28 87 TRP A C 1
ATOM 684 O O . TRP A 1 87 ? 23.231 8.138 0.393 1.00 36.28 87 TRP A O 1
ATOM 694 N N . ASN A 1 88 ? 21.829 9.003 -1.133 1.00 39.72 88 ASN A N 1
ATOM 695 C CA . ASN A 1 88 ? 21.978 10.388 -0.685 1.00 39.72 88 ASN A CA 1
ATOM 696 C C . ASN A 1 88 ? 20.984 10.825 0.400 1.00 39.72 88 ASN A C 1
ATOM 698 O O . ASN A 1 88 ? 21.063 11.959 0.878 1.00 39.72 88 ASN A O 1
ATOM 702 N N . THR A 1 89 ? 20.078 9.955 0.857 1.00 42.91 89 THR A N 1
ATOM 703 C CA . THR A 1 89 ? 19.239 10.274 2.021 1.00 42.91 89 THR A CA 1
ATOM 704 C C . THR A 1 89 ? 20.053 10.187 3.313 1.00 42.91 89 THR A C 1
ATOM 706 O O . THR A 1 89 ? 20.145 9.134 3.935 1.00 42.91 89 THR A O 1
ATOM 709 N N . LEU A 1 90 ? 20.607 11.325 3.745 1.00 41.69 90 LEU A N 1
ATOM 710 C CA . LEU A 1 90 ? 21.421 11.515 4.962 1.00 41.69 90 LEU A CA 1
ATOM 711 C C . LEU A 1 90 ? 20.778 11.032 6.282 1.00 41.69 90 LEU A C 1
ATOM 713 O O . LEU A 1 90 ? 21.476 10.935 7.289 1.00 41.69 90 LEU A O 1
ATOM 717 N N . MET A 1 91 ? 19.470 10.754 6.298 1.00 39.59 91 MET A N 1
ATOM 718 C CA . MET A 1 91 ? 18.691 10.447 7.509 1.00 39.59 91 MET A CA 1
ATOM 719 C C . MET A 1 91 ? 18.038 9.054 7.499 1.00 39.59 91 MET A C 1
ATOM 721 O O . MET A 1 91 ? 17.396 8.682 8.480 1.00 39.59 91 MET A O 1
ATOM 725 N N . LEU A 1 92 ? 18.212 8.271 6.429 1.00 42.38 92 LEU A N 1
ATOM 726 C CA . LEU A 1 92 ? 17.807 6.864 6.371 1.00 42.38 92 LEU A CA 1
ATOM 727 C C . LEU A 1 92 ? 19.074 6.000 6.315 1.00 42.38 92 LEU A C 1
ATOM 729 O O . LEU A 1 92 ? 20.030 6.386 5.638 1.00 42.38 92 LEU A O 1
ATOM 733 N N . PRO A 1 93 ? 19.139 4.849 7.017 1.00 38.41 93 PRO A N 1
ATOM 734 C CA . PRO A 1 93 ? 20.240 3.915 6.810 1.00 38.41 93 PRO A CA 1
ATOM 735 C C . PRO A 1 93 ? 20.313 3.621 5.305 1.00 38.41 93 PRO A C 1
ATOM 737 O O . PRO A 1 93 ? 19.264 3.361 4.717 1.00 38.41 93 PRO A O 1
ATOM 740 N N . PRO A 1 94 ? 21.492 3.716 4.666 1.00 41.59 94 PRO A N 1
ATOM 741 C CA . PRO A 1 94 ? 21.591 3.756 3.213 1.00 41.59 94 PRO A CA 1
ATOM 742 C C . PRO A 1 94 ? 21.013 2.474 2.611 1.00 41.59 94 PRO A C 1
ATOM 744 O O . PRO A 1 94 ? 21.671 1.430 2.581 1.00 41.59 94 PRO A O 1
ATOM 747 N N . TRP A 1 95 ? 19.775 2.542 2.121 1.00 45.59 95 TRP A N 1
ATOM 748 C CA . TRP A 1 95 ? 19.230 1.528 1.237 1.00 45.59 95 TRP A CA 1
ATOM 749 C C . TRP A 1 95 ? 19.855 1.779 -0.117 1.00 45.59 95 TRP A C 1
ATOM 751 O O . TRP A 1 95 ? 19.377 2.554 -0.926 1.00 45.59 95 TRP A O 1
ATOM 761 N N . GLN A 1 96 ? 20.990 1.125 -0.333 1.00 39.34 96 GLN A N 1
ATOM 762 C CA . GLN A 1 96 ? 21.852 1.362 -1.484 1.00 39.34 96 GLN A CA 1
ATOM 763 C C . GLN A 1 96 ? 21.187 1.120 -2.850 1.00 39.34 96 GLN A C 1
ATOM 765 O O . GLN A 1 96 ? 21.874 1.365 -3.839 1.00 39.34 96 GLN A O 1
ATOM 770 N N . ARG A 1 97 ? 19.970 0.538 -2.886 1.00 50.16 97 ARG A N 1
ATOM 771 C CA . ARG A 1 97 ? 19.056 0.262 -4.019 1.00 50.16 97 ARG A CA 1
ATOM 772 C C . ARG A 1 97 ? 17.804 -0.457 -3.505 1.00 50.16 97 ARG A C 1
ATOM 774 O O . ARG A 1 97 ? 17.947 -1.310 -2.624 1.00 50.16 97 ARG A O 1
ATOM 781 N N . ILE A 1 98 ? 16.639 -0.239 -4.124 1.00 54.94 98 ILE A N 1
ATOM 782 C CA . ILE A 1 98 ? 15.534 -1.204 -4.035 1.00 54.94 98 ILE A CA 1
ATOM 783 C C . ILE A 1 98 ? 15.958 -2.465 -4.801 1.00 54.94 98 ILE A C 1
ATOM 785 O O . ILE A 1 98 ? 16.104 -2.444 -6.026 1.00 54.94 98 ILE A O 1
ATOM 789 N N . ARG A 1 99 ? 16.257 -3.547 -4.076 1.00 54.94 99 ARG A N 1
ATOM 790 C CA . ARG A 1 99 ? 16.754 -4.806 -4.660 1.00 54.94 99 ARG A CA 1
ATOM 791 C C . ARG A 1 99 ? 15.598 -5.729 -5.047 1.00 54.94 99 ARG A C 1
ATOM 793 O O . ARG A 1 99 ? 14.499 -5.624 -4.513 1.00 54.94 99 ARG A O 1
ATOM 800 N N . GLN A 1 100 ? 15.872 -6.673 -5.946 1.00 62.31 100 GLN A N 1
ATOM 801 C CA . GLN A 1 100 ? 14.958 -7.768 -6.275 1.00 62.31 100 GLN A CA 1
ATOM 802 C C . GLN A 1 100 ? 14.473 -8.481 -4.993 1.00 62.31 100 GLN A C 1
ATOM 804 O O . GLN A 1 100 ? 15.303 -8.846 -4.158 1.00 62.31 100 GLN A O 1
ATOM 809 N N . LYS A 1 101 ? 13.155 -8.717 -4.866 1.00 66.88 101 LYS A N 1
ATOM 810 C CA . LYS A 1 101 ? 12.499 -9.365 -3.706 1.00 66.88 101 LYS A CA 1
ATOM 811 C C . LYS A 1 101 ? 12.622 -8.581 -2.398 1.00 66.88 101 LYS A C 1
ATOM 813 O O . LYS A 1 101 ? 12.715 -9.160 -1.314 1.00 66.88 101 LYS A O 1
ATOM 818 N N . GLN A 1 102 ? 12.661 -7.255 -2.482 1.00 73.62 102 GLN A N 1
ATOM 819 C CA . GLN A 1 102 ? 12.620 -6.418 -1.291 1.00 73.62 102 GLN A CA 1
ATOM 820 C C . GLN A 1 102 ? 11.187 -6.285 -0.784 1.00 73.62 102 GLN A C 1
ATOM 822 O O . GLN A 1 102 ? 10.292 -5.954 -1.552 1.00 73.62 102 GLN A O 1
ATOM 827 N N . VAL A 1 103 ? 10.999 -6.484 0.522 1.00 79.69 103 VAL A N 1
ATOM 828 C CA . VAL A 1 103 ? 9.713 -6.308 1.203 1.00 79.69 103 VAL A CA 1
ATOM 829 C C . VAL A 1 103 ? 9.811 -5.131 2.168 1.00 79.69 103 VAL A C 1
ATOM 831 O O . VAL A 1 103 ? 10.599 -5.155 3.115 1.00 79.69 103 VAL A O 1
ATOM 834 N N . ILE A 1 104 ? 8.998 -4.108 1.938 1.00 81.00 104 ILE A N 1
ATOM 835 C CA . ILE A 1 104 ? 8.813 -2.955 2.820 1.00 81.00 104 ILE A CA 1
ATOM 836 C C . ILE A 1 104 ? 7.623 -3.257 3.730 1.00 81.00 104 ILE A C 1
ATOM 838 O O . ILE A 1 104 ? 6.569 -3.669 3.254 1.00 81.00 104 ILE A O 1
ATOM 842 N N . ARG A 1 105 ? 7.785 -3.077 5.045 1.00 81.31 105 ARG A N 1
ATOM 843 C CA . ARG A 1 105 ? 6.732 -3.325 6.044 1.00 81.31 105 ARG A CA 1
ATOM 844 C C . ARG A 1 105 ? 6.336 -2.021 6.722 1.00 81.31 105 ARG A C 1
ATOM 846 O O . ARG A 1 105 ? 7.208 -1.319 7.224 1.00 81.31 105 ARG A O 1
ATOM 853 N N . PHE A 1 106 ? 5.037 -1.740 6.775 1.00 79.38 106 PHE A N 1
ATOM 854 C CA . PHE A 1 106 ? 4.508 -0.479 7.309 1.00 79.38 106 PHE A CA 1
ATOM 855 C C . PHE A 1 106 ? 4.054 -0.582 8.769 1.00 79.38 106 PHE A C 1
ATOM 857 O O . PHE A 1 106 ? 4.132 0.397 9.506 1.00 79.38 106 PHE A O 1
ATOM 864 N N . GLY A 1 107 ? 3.624 -1.757 9.234 1.00 76.75 107 GLY A N 1
ATOM 865 C CA . GLY A 1 107 ? 3.155 -1.932 10.610 1.00 76.75 107 GLY A CA 1
ATOM 866 C C . GLY A 1 107 ? 2.509 -3.288 10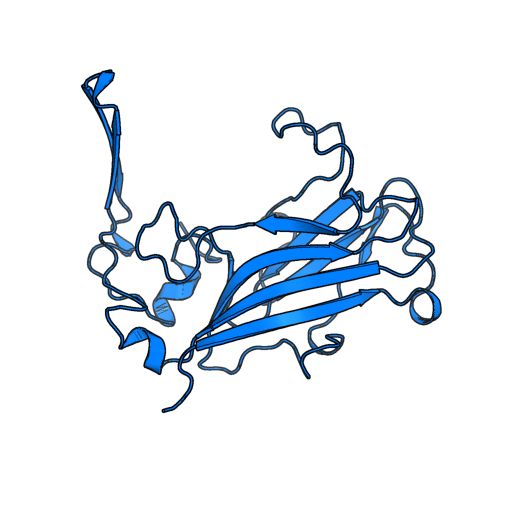.865 1.00 76.75 107 GLY A C 1
ATOM 867 O O . GLY A 1 107 ? 2.643 -4.214 10.063 1.00 76.75 107 GLY A O 1
ATOM 868 N N . LYS A 1 108 ? 1.805 -3.402 11.997 1.00 81.62 108 LYS A N 1
ATOM 869 C CA . LYS A 1 108 ? 0.984 -4.566 12.342 1.00 81.62 108 LYS A CA 1
ATOM 870 C C . LYS A 1 108 ? -0.496 -4.241 12.074 1.00 81.62 108 LYS A C 1
ATOM 872 O O . LYS A 1 108 ? -1.012 -3.322 12.714 1.00 81.62 108 LYS A O 1
ATOM 877 N N . PRO A 1 109 ? -1.180 -4.983 11.188 1.00 84.00 109 PRO A N 1
ATOM 878 C CA . PRO A 1 109 ? -2.597 -4.758 10.913 1.00 84.00 109 PRO A CA 1
ATOM 879 C C . PRO A 1 109 ? -3.476 -5.149 12.110 1.00 84.00 109 PRO A C 1
ATOM 881 O O . PRO A 1 109 ? -3.030 -5.882 13.001 1.00 84.00 109 PRO A O 1
ATOM 884 N N . ALA A 1 110 ? -4.711 -4.639 12.137 1.00 77.75 110 ALA A N 1
ATOM 885 C CA . ALA A 1 110 ? -5.706 -4.854 13.195 1.00 77.75 110 ALA A CA 1
ATOM 886 C C . ALA A 1 110 ? -5.169 -4.580 14.616 1.00 77.75 110 ALA A C 1
ATOM 888 O O . ALA A 1 110 ? -5.539 -5.232 15.593 1.00 77.75 110 ALA A O 1
ATOM 889 N N . SER A 1 111 ? -4.242 -3.627 14.752 1.00 73.31 111 SER A N 1
ATOM 890 C CA . SER A 1 111 ? -3.686 -3.262 16.053 1.00 73.31 111 SER A CA 1
ATOM 891 C C . SER A 1 111 ? -4.472 -2.116 16.680 1.00 73.31 111 SER A C 1
ATOM 893 O O . SER A 1 111 ? -4.643 -1.057 16.077 1.00 73.31 111 SER A O 1
ATOM 895 N N . THR A 1 112 ? -4.891 -2.301 17.931 1.00 68.00 112 THR A N 1
ATOM 896 C CA . THR A 1 112 ? -5.478 -1.245 18.772 1.00 68.00 112 THR A CA 1
ATOM 897 C C . THR A 1 112 ? -4.416 -0.352 19.416 1.00 68.00 112 THR A C 1
ATOM 899 O O . THR A 1 112 ? -4.731 0.716 19.939 1.00 68.00 112 THR A O 1
ATOM 902 N N . ASN A 1 113 ? -3.143 -0.761 19.368 1.00 68.94 113 ASN A N 1
ATOM 903 C CA . ASN A 1 113 ? -2.030 0.043 19.848 1.00 68.94 113 ASN A CA 1
ATOM 904 C C . ASN A 1 113 ? -1.611 1.047 18.768 1.00 68.94 113 ASN A C 1
ATOM 906 O O . ASN A 1 113 ? -1.139 0.659 17.696 1.00 68.94 113 ASN A O 1
ATOM 910 N N . LEU A 1 114 ? -1.717 2.337 19.094 1.00 66.50 114 LEU A N 1
ATOM 911 C CA . LEU A 1 114 ? -1.439 3.445 18.181 1.00 66.50 114 LEU A CA 1
ATOM 912 C C . LEU A 1 114 ? -0.003 3.450 17.617 1.00 66.50 114 LEU A C 1
ATOM 914 O O . LEU A 1 114 ? 0.190 3.940 16.511 1.00 66.50 114 LEU A O 1
ATOM 918 N N . LEU A 1 115 ? 0.991 2.886 18.322 1.00 66.94 115 LEU A N 1
ATOM 919 C CA . LEU A 1 115 ? 2.370 2.754 17.812 1.00 66.94 115 LEU A CA 1
ATOM 920 C C . LEU A 1 115 ? 2.568 1.589 16.849 1.00 66.94 115 LEU A C 1
ATOM 922 O O . LEU A 1 115 ? 3.535 1.578 16.096 1.00 66.94 115 LEU A O 1
ATOM 926 N N . GLN A 1 116 ? 1.723 0.566 16.938 1.00 68.12 116 GLN A N 1
ATOM 927 C CA . GLN A 1 116 ? 1.866 -0.651 16.137 1.00 68.12 116 GLN A CA 1
ATOM 928 C C . GLN A 1 116 ? 0.927 -0.645 14.925 1.00 68.12 116 GLN A C 1
ATOM 930 O O . GLN A 1 116 ? 1.191 -1.352 13.958 1.00 68.12 116 GLN A O 1
ATOM 935 N N . SER A 1 117 ? -0.135 0.166 14.969 1.00 70.81 117 SER A N 1
ATOM 936 C CA . SER A 1 117 ? -1.141 0.344 13.912 1.00 70.81 117 SER A CA 1
ATOM 937 C C . SER A 1 117 ? -0.691 1.322 12.814 1.00 70.81 117 SER A C 1
ATOM 939 O O . SER A 1 117 ? -1.481 2.109 12.309 1.00 70.81 117 SER A O 1
ATOM 941 N N . THR A 1 118 ? 0.595 1.319 12.458 1.00 73.00 118 THR A N 1
ATOM 942 C CA . THR A 1 118 ? 1.197 2.241 11.471 1.00 73.00 118 THR A CA 1
ATOM 943 C C . THR A 1 118 ? 1.035 1.778 10.019 1.00 73.00 118 THR A C 1
ATOM 945 O O . THR A 1 118 ? 1.647 2.335 9.113 1.00 73.00 118 THR A O 1
ATOM 948 N N . THR A 1 119 ? 0.227 0.743 9.793 1.00 84.69 119 THR A N 1
ATOM 949 C CA . THR A 1 119 ? -0.220 0.304 8.466 1.00 84.69 119 THR A CA 1
ATOM 950 C C . THR A 1 119 ? -0.923 1.441 7.730 1.00 84.69 119 THR A C 1
ATOM 952 O O . THR A 1 119 ? -1.665 2.218 8.335 1.00 84.69 119 THR A O 1
ATOM 955 N N . LEU A 1 120 ? -0.712 1.522 6.418 1.00 86.75 120 LEU A N 1
ATOM 956 C CA . LEU A 1 120 ? -1.337 2.545 5.586 1.00 86.75 120 LEU A CA 1
ATOM 957 C C . LEU A 1 120 ? -2.814 2.220 5.368 1.00 86.75 120 LEU A C 1
ATOM 959 O O . LEU A 1 120 ? -3.146 1.105 4.970 1.00 86.75 120 LEU A O 1
ATOM 963 N N . LYS A 1 121 ? -3.696 3.184 5.627 1.00 86.81 121 LYS A N 1
ATOM 964 C CA . LYS A 1 121 ? -5.152 2.998 5.624 1.00 86.81 121 LYS A CA 1
ATOM 965 C C . LYS A 1 121 ? -5.787 3.705 4.434 1.00 86.81 121 LYS A C 1
ATOM 967 O O . LYS A 1 121 ? -5.546 4.892 4.230 1.00 86.81 121 LYS A O 1
ATOM 972 N N . TYR A 1 122 ? -6.600 2.973 3.674 1.00 88.44 122 TYR A N 1
ATOM 973 C CA . TYR A 1 122 ? -7.303 3.474 2.489 1.00 88.44 122 TYR A CA 1
ATOM 974 C C . TYR A 1 122 ? -8.735 2.925 2.414 1.00 88.44 122 TYR A C 1
ATOM 976 O O . TYR A 1 122 ? -9.030 1.877 2.999 1.00 88.44 122 TYR A O 1
ATOM 984 N N . LYS A 1 123 ? -9.625 3.650 1.728 1.00 89.31 123 LYS A N 1
ATOM 985 C CA . LYS A 1 123 ? -11.069 3.346 1.627 1.00 89.31 123 LYS A CA 1
ATOM 986 C C . LYS A 1 123 ? -11.558 3.022 0.220 1.00 89.31 123 LYS A C 1
ATOM 988 O O . LYS A 1 123 ? -12.651 2.509 0.059 1.00 89.31 123 LYS A O 1
ATOM 993 N N . LYS A 1 124 ? -10.773 3.341 -0.802 1.00 87.94 124 LYS A N 1
ATOM 994 C CA . LYS A 1 124 ? -11.142 3.202 -2.209 1.00 87.94 124 LYS A CA 1
ATOM 995 C C . LYS A 1 124 ? -10.083 2.435 -2.977 1.00 87.94 124 LYS A C 1
ATOM 997 O O . LYS A 1 124 ? -10.388 1.410 -3.565 1.00 87.94 124 LYS A O 1
ATOM 1002 N N . ASN A 1 125 ? -8.844 2.915 -3.009 1.00 87.62 125 ASN A N 1
ATOM 1003 C CA . ASN A 1 125 ? -7.763 2.217 -3.702 1.00 87.62 125 ASN A CA 1
ATOM 1004 C C . ASN A 1 125 ? -6.390 2.594 -3.148 1.00 87.62 125 ASN A C 1
ATOM 1006 O O . ASN A 1 125 ? -6.201 3.634 -2.520 1.00 87.62 125 ASN A O 1
ATOM 1010 N N . CYS A 1 126 ? -5.421 1.725 -3.408 1.00 87.00 126 CYS A N 1
ATOM 1011 C CA . CYS A 1 126 ? -4.018 1.962 -3.123 1.00 87.00 126 CYS A CA 1
ATOM 1012 C C . CYS A 1 126 ? -3.207 1.577 -4.359 1.00 87.00 126 CYS A C 1
ATOM 1014 O O . CYS A 1 126 ? -3.352 0.466 -4.882 1.00 87.00 126 CYS A O 1
ATOM 1016 N N . ARG A 1 127 ? -2.395 2.513 -4.856 1.00 88.38 127 ARG A N 1
ATOM 1017 C CA . ARG A 1 127 ? -1.679 2.364 -6.127 1.00 88.38 127 ARG A CA 1
ATOM 1018 C C . ARG A 1 127 ? -0.198 2.635 -5.930 1.00 88.38 127 ARG A C 1
ATOM 1020 O O . ARG A 1 127 ? 0.129 3.672 -5.353 1.00 88.38 127 ARG A O 1
ATOM 1027 N N . PRO A 1 128 ? 0.696 1.747 -6.387 1.00 89.00 128 PRO A N 1
ATOM 1028 C CA . PRO A 1 128 ? 2.113 2.036 -6.348 1.00 89.00 128 PRO A CA 1
ATOM 1029 C C . PRO A 1 128 ? 2.446 3.103 -7.386 1.00 89.00 128 PRO A C 1
ATOM 1031 O O . PRO A 1 128 ? 1.808 3.197 -8.432 1.00 89.00 128 PRO A O 1
ATOM 1034 N N . ILE A 1 129 ? 3.469 3.889 -7.110 1.00 87.88 129 ILE A N 1
ATOM 1035 C CA . ILE A 1 129 ? 4.091 4.773 -8.082 1.00 87.88 129 ILE A CA 1
ATOM 1036 C C . ILE A 1 129 ? 5.579 4.469 -8.043 1.00 87.88 129 ILE A C 1
ATOM 1038 O O . ILE A 1 129 ? 6.173 4.344 -6.972 1.00 87.88 129 ILE A O 1
ATOM 1042 N N . VAL A 1 130 ? 6.159 4.299 -9.223 1.00 87.69 130 VAL A N 1
ATOM 1043 C CA . VAL A 1 130 ? 7.546 3.879 -9.397 1.00 87.69 130 VAL A CA 1
ATOM 1044 C C . VAL A 1 130 ? 8.293 4.951 -10.165 1.00 87.69 130 VAL A C 1
ATOM 1046 O O . VAL A 1 130 ? 7.879 5.316 -11.262 1.00 87.69 130 VAL A O 1
ATOM 1049 N N . LEU A 1 131 ? 9.401 5.429 -9.605 1.00 86.19 131 LEU A N 1
ATOM 1050 C CA . LEU A 1 131 ? 10.306 6.373 -10.251 1.00 86.19 131 LEU A CA 1
ATOM 1051 C C . LEU A 1 131 ? 11.476 5.623 -10.890 1.00 86.19 131 LEU A C 1
ATOM 1053 O O . LEU A 1 131 ? 12.227 4.914 -10.204 1.00 86.19 131 LEU A O 1
ATOM 1057 N N . ALA A 1 132 ? 11.643 5.803 -12.201 1.00 83.50 132 ALA A N 1
ATOM 1058 C CA . ALA A 1 132 ? 12.874 5.408 -12.866 1.00 83.50 132 ALA A CA 1
ATOM 1059 C C . ALA A 1 132 ? 14.010 6.333 -12.442 1.00 83.50 132 ALA A C 1
ATOM 1061 O O . ALA A 1 132 ? 13.851 7.553 -12.406 1.00 83.50 132 ALA A O 1
ATOM 1062 N N . GLY A 1 133 ? 15.154 5.718 -12.147 1.00 77.56 133 GLY A N 1
ATOM 1063 C CA . GLY A 1 133 ? 16.332 6.424 -11.679 1.00 77.56 133 GLY A CA 1
ATOM 1064 C C . GLY A 1 133 ? 17.034 7.252 -12.743 1.00 77.56 133 GLY A C 1
ATOM 1065 O O . GLY A 1 133 ? 16.460 7.709 -13.726 1.00 77.56 133 GLY A O 1
ATOM 1066 N N . THR A 1 134 ? 18.350 7.365 -12.594 1.00 81.12 134 THR A N 1
ATOM 1067 C CA . THR A 1 134 ? 19.216 8.015 -13.587 1.00 81.12 134 THR A CA 1
ATOM 1068 C C . THR A 1 134 ? 19.355 7.239 -14.902 1.00 81.12 134 THR A C 1
ATOM 1070 O O . THR A 1 134 ? 19.940 7.759 -15.850 1.00 81.12 134 THR A O 1
ATOM 1073 N N . GLY A 1 135 ? 18.841 6.008 -14.976 1.00 82.00 135 GLY A N 1
ATOM 1074 C CA . GLY A 1 135 ? 18.823 5.190 -16.185 1.00 82.00 135 GLY A CA 1
ATOM 1075 C C . GLY A 1 135 ? 17.436 4.623 -16.466 1.00 82.00 135 GLY A C 1
ATOM 1076 O O . GLY A 1 135 ? 16.667 4.369 -15.537 1.00 82.00 135 GLY A O 1
ATOM 1077 N N . ASP A 1 136 ? 17.152 4.403 -17.748 1.00 86.94 136 ASP A N 1
ATOM 1078 C CA . ASP A 1 136 ? 15.888 3.835 -18.211 1.00 86.94 136 ASP A CA 1
ATOM 1079 C C . ASP A 1 136 ? 15.700 2.402 -17.692 1.00 86.94 136 ASP A C 1
ATOM 1081 O O . ASP A 1 136 ? 16.628 1.582 -17.717 1.00 86.94 136 ASP A O 1
ATOM 1085 N N . ILE A 1 137 ? 14.477 2.074 -17.279 1.00 87.31 137 ILE A N 1
ATOM 1086 C CA . ILE A 1 137 ? 14.089 0.698 -16.961 1.00 87.31 137 ILE A CA 1
ATOM 1087 C C . ILE A 1 137 ? 13.533 0.064 -18.238 1.00 87.31 137 ILE A C 1
ATOM 1089 O O . ILE A 1 137 ? 12.465 0.429 -18.723 1.00 87.31 137 ILE A O 1
ATOM 1093 N N . SER A 1 138 ? 14.291 -0.874 -18.802 1.00 89.00 138 SER A N 1
ATOM 1094 C CA . SER A 1 138 ? 14.066 -1.446 -20.139 1.00 89.00 138 SER A CA 1
ATOM 1095 C C . SER A 1 138 ? 13.601 -2.906 -20.126 1.00 89.00 138 SER A C 1
ATOM 1097 O O . SER A 1 138 ? 13.872 -3.656 -21.057 1.00 89.00 138 SER A O 1
ATOM 1099 N N . ASN A 1 139 ? 12.954 -3.326 -19.043 1.00 89.88 139 ASN A N 1
ATOM 1100 C CA . ASN A 1 139 ? 12.482 -4.689 -18.821 1.00 89.88 139 ASN A CA 1
ATOM 1101 C C . ASN A 1 139 ? 11.350 -4.671 -17.783 1.00 89.88 139 ASN A C 1
ATOM 1103 O O . ASN A 1 139 ? 11.223 -3.719 -17.007 1.00 89.88 139 ASN A O 1
ATOM 1107 N N . ASP A 1 140 ? 10.584 -5.755 -17.729 1.00 92.44 140 ASP A N 1
ATOM 1108 C CA . ASP A 1 140 ? 9.451 -5.894 -16.818 1.00 92.44 140 ASP A CA 1
ATOM 1109 C C . ASP A 1 140 ? 9.858 -5.799 -15.342 1.00 92.44 140 ASP A C 1
ATOM 1111 O O . ASP A 1 140 ? 10.946 -6.216 -14.933 1.00 92.44 140 ASP A O 1
ATOM 1115 N N . PHE A 1 141 ? 8.946 -5.299 -14.514 1.00 90.94 141 PHE A N 1
ATOM 1116 C CA . PHE A 1 141 ? 9.033 -5.396 -13.058 1.00 90.94 141 PHE A CA 1
ATOM 1117 C C . PHE A 1 141 ? 7.633 -5.504 -12.446 1.00 90.94 141 PHE A C 1
ATOM 1119 O O . PHE A 1 141 ? 6.635 -5.132 -13.065 1.00 90.94 141 PHE A O 1
ATOM 1126 N N . THR A 1 142 ? 7.547 -6.016 -11.219 1.00 92.44 142 THR A N 1
ATOM 1127 C CA . THR A 1 142 ? 6.275 -6.182 -10.501 1.00 92.44 142 THR A CA 1
ATOM 1128 C C . THR A 1 142 ? 6.331 -5.503 -9.143 1.00 92.44 142 THR A C 1
ATOM 1130 O O . THR A 1 142 ? 7.310 -5.647 -8.407 1.00 92.44 142 THR A O 1
ATOM 1133 N N . ILE A 1 143 ? 5.254 -4.805 -8.794 1.00 91.25 143 ILE A N 1
ATOM 1134 C CA . ILE A 1 143 ? 4.998 -4.333 -7.434 1.00 91.25 143 ILE A CA 1
ATOM 1135 C C . ILE A 1 143 ? 3.815 -5.116 -6.880 1.00 91.25 143 ILE A C 1
ATOM 1137 O O . ILE A 1 143 ? 2.759 -5.182 -7.507 1.00 91.25 143 ILE A O 1
ATOM 1141 N N . ILE A 1 144 ? 4.002 -5.708 -5.707 1.00 91.94 144 ILE A N 1
ATOM 1142 C CA . ILE A 1 144 ? 2.987 -6.496 -5.017 1.00 91.94 144 ILE A CA 1
ATOM 1143 C C . ILE A 1 144 ? 2.605 -5.758 -3.741 1.00 91.94 144 ILE A C 1
ATOM 1145 O O . ILE A 1 144 ? 3.452 -5.449 -2.904 1.00 91.94 144 ILE A O 1
ATOM 1149 N N . LEU A 1 145 ? 1.322 -5.458 -3.595 1.00 92.00 145 LEU A N 1
ATOM 1150 C CA . LEU A 1 145 ? 0.756 -4.859 -2.397 1.00 92.00 145 LEU A CA 1
ATOM 1151 C C . LEU A 1 145 ? 0.037 -5.937 -1.596 1.00 92.00 145 LEU A C 1
ATOM 1153 O O . LEU A 1 145 ? -0.825 -6.634 -2.130 1.00 92.00 145 LEU A O 1
ATOM 1157 N N . HIS A 1 146 ? 0.369 -6.047 -0.312 1.00 92.50 146 HIS A N 1
ATOM 1158 C CA . HIS A 1 146 ? -0.318 -6.945 0.604 1.00 92.50 146 HIS A CA 1
ATOM 1159 C C . HIS A 1 146 ? -1.128 -6.148 1.617 1.00 92.50 146 HIS A C 1
ATOM 1161 O O . HIS A 1 146 ? -0.576 -5.437 2.470 1.00 92.50 146 HIS A O 1
ATOM 1167 N N . SER A 1 147 ? -2.441 -6.305 1.520 1.00 92.31 147 SER A N 1
ATOM 1168 C CA . SER A 1 147 ? -3.412 -5.598 2.336 1.00 92.31 147 SER A CA 1
ATOM 1169 C C . SER A 1 147 ? -4.301 -6.566 3.103 1.00 92.31 147 SER A C 1
ATOM 1171 O O . SER A 1 147 ? -4.496 -7.708 2.699 1.00 92.31 147 SER A O 1
ATOM 1173 N N . ILE A 1 148 ? -4.886 -6.095 4.199 1.00 91.38 148 ILE A N 1
ATOM 1174 C CA . ILE A 1 148 ? -6.061 -6.730 4.799 1.00 91.38 148 ILE A CA 1
ATOM 1175 C C . ILE A 1 148 ? -7.264 -5.852 4.497 1.00 91.38 148 ILE A C 1
ATOM 1177 O O . ILE A 1 148 ? -7.238 -4.662 4.810 1.00 91.38 148 ILE A O 1
ATOM 1181 N N . VAL A 1 149 ? -8.293 -6.435 3.890 1.00 91.75 149 VAL A N 1
ATOM 1182 C CA . VAL A 1 149 ? -9.575 -5.779 3.626 1.00 91.75 149 VAL A CA 1
ATOM 1183 C C . VAL A 1 149 ? -10.564 -6.176 4.706 1.00 91.75 149 VAL A C 1
ATOM 1185 O O . VAL A 1 149 ? -10.660 -7.348 5.067 1.00 91.75 149 VAL A O 1
ATOM 1188 N N . TYR A 1 150 ? -11.285 -5.195 5.233 1.00 90.69 150 TYR A N 1
ATOM 1189 C CA . TYR A 1 150 ? -12.250 -5.338 6.309 1.00 90.69 150 TYR A CA 1
ATOM 1190 C C . TYR A 1 150 ? -13.637 -4.956 5.813 1.00 90.69 150 TYR A C 1
ATOM 1192 O O . TYR A 1 150 ? -13.843 -3.865 5.280 1.00 90.69 150 TYR A O 1
ATOM 1200 N N . LYS A 1 151 ? -14.597 -5.843 6.066 1.00 89.56 151 LYS A N 1
ATOM 1201 C CA . LYS A 1 151 ? -16.021 -5.576 5.861 1.00 89.56 151 LYS A CA 1
ATOM 1202 C C . LYS A 1 151 ? -16.606 -4.858 7.079 1.00 89.56 151 LYS A C 1
ATOM 1204 O O . LYS A 1 151 ? -16.079 -5.027 8.183 1.00 89.56 151 LYS A O 1
ATOM 1209 N N . PRO A 1 152 ? -17.749 -4.158 6.956 1.00 85.25 152 PRO A N 1
ATOM 1210 C CA . PRO A 1 152 ? -18.357 -3.419 8.068 1.00 85.25 152 PRO A CA 1
ATOM 1211 C C . PRO A 1 152 ? -18.574 -4.257 9.332 1.00 85.25 152 PRO A C 1
ATOM 1213 O O . PRO A 1 152 ? -18.377 -3.799 10.457 1.00 85.25 152 PRO A O 1
ATOM 1216 N N . ALA A 1 153 ? -18.935 -5.528 9.163 1.00 85.12 153 ALA A N 1
ATOM 1217 C CA . ALA A 1 153 ? -19.168 -6.429 10.283 1.00 85.12 153 ALA A CA 1
ATOM 1218 C C . ALA A 1 153 ? -17.886 -6.789 11.075 1.00 85.12 153 ALA A C 1
ATOM 1220 O O . ALA A 1 153 ? -17.995 -7.229 12.220 1.00 85.12 153 ALA A O 1
ATOM 1221 N N . ALA A 1 154 ? -16.679 -6.546 10.543 1.00 83.81 154 ALA A N 1
ATOM 1222 C CA . ALA A 1 154 ? -15.419 -6.744 11.269 1.00 83.81 154 ALA A CA 1
ATOM 1223 C C . ALA A 1 154 ? -15.253 -5.787 12.460 1.00 83.81 154 ALA A C 1
ATOM 1225 O O . ALA A 1 154 ? -14.699 -6.179 13.487 1.00 83.81 154 ALA A O 1
ATOM 1226 N N . PHE A 1 155 ? -15.772 -4.556 12.364 1.00 81.81 155 PHE A N 1
ATOM 1227 C CA . PHE A 1 155 ? -15.693 -3.554 13.438 1.00 81.81 155 PHE A CA 1
ATOM 1228 C C . PHE A 1 155 ? -16.496 -3.939 14.683 1.00 81.81 155 PHE A C 1
ATOM 1230 O O . PHE A 1 155 ? -16.208 -3.474 15.782 1.00 81.81 155 PHE A O 1
ATOM 1237 N N . GLY A 1 156 ? -17.495 -4.810 14.523 1.00 73.75 156 GLY A N 1
ATOM 1238 C CA . GLY A 1 156 ? -18.299 -5.321 15.628 1.00 73.75 156 GLY A CA 1
ATOM 1239 C C . GLY A 1 156 ? -17.599 -6.390 16.468 1.00 73.75 156 GLY A C 1
ATOM 1240 O O . GLY A 1 156 ? -18.174 -6.821 17.466 1.00 73.75 156 GLY A O 1
ATOM 1241 N N . ILE A 1 157 ? -16.395 -6.845 16.088 1.00 74.56 157 ILE A N 1
ATOM 1242 C CA . ILE A 1 157 ? -15.662 -7.894 16.806 1.00 74.56 157 ILE A CA 1
ATOM 1243 C C . ILE A 1 157 ? -14.604 -7.262 17.719 1.00 74.56 157 ILE A C 1
ATOM 1245 O O . ILE A 1 157 ? -13.553 -6.861 17.217 1.00 74.56 157 ILE A O 1
ATOM 1249 N N . PRO A 1 158 ? -14.782 -7.294 19.059 1.00 65.12 158 PRO A N 1
ATOM 1250 C CA . PRO A 1 158 ? -13.835 -6.696 20.008 1.00 65.12 158 PRO A CA 1
ATOM 1251 C C . PRO A 1 158 ? -12.399 -7.232 19.903 1.00 65.12 158 PRO A C 1
ATOM 1253 O O . PRO A 1 158 ? -11.451 -6.558 20.297 1.00 65.12 158 PRO A O 1
ATOM 1256 N N . GLY A 1 159 ? -12.239 -8.467 19.411 1.00 63.44 159 GLY A N 1
ATOM 1257 C CA . GLY A 1 159 ? -10.940 -9.115 19.209 1.00 63.44 159 GLY A CA 1
ATOM 1258 C C . GLY A 1 159 ? -10.232 -8.753 17.899 1.00 63.44 159 GLY A C 1
ATOM 1259 O O . GLY A 1 159 ? -9.039 -9.016 17.789 1.00 63.44 159 GLY A O 1
ATOM 1260 N N . VAL A 1 160 ? -10.942 -8.170 16.926 1.00 66.06 160 VAL A N 1
ATOM 1261 C CA . VAL A 1 160 ? -10.361 -7.655 15.671 1.00 66.06 160 VAL A CA 1
ATOM 1262 C C . VAL A 1 160 ? -10.107 -6.162 15.826 1.00 66.06 160 VAL A C 1
ATOM 1264 O O . VAL A 1 160 ? -8.998 -5.686 15.605 1.00 66.06 160 VAL A O 1
ATOM 1267 N N . PHE A 1 161 ? -11.119 -5.439 16.295 1.00 70.50 161 PHE A N 1
ATOM 1268 C CA . PHE A 1 161 ? -11.036 -4.020 16.574 1.00 70.50 161 PHE A CA 1
ATOM 1269 C C . PHE A 1 161 ? -11.659 -3.722 17.934 1.00 70.50 161 PHE A C 1
ATOM 1271 O O . PHE A 1 161 ? -12.766 -4.149 18.244 1.00 70.50 161 PHE A O 1
ATOM 1278 N N . GLY A 1 162 ? -10.922 -2.992 18.764 1.00 72.69 162 GLY A N 1
ATOM 1279 C CA . GLY A 1 162 ? -11.379 -2.561 20.079 1.00 72.69 162 GLY A CA 1
ATOM 1280 C C . GLY A 1 162 ? -11.676 -1.067 20.128 1.00 72.69 162 GLY A C 1
ATOM 1281 O O . GLY A 1 162 ? -11.714 -0.363 19.116 1.00 72.69 162 GLY A O 1
ATOM 1282 N N . THR A 1 163 ? -11.828 -0.568 21.347 1.00 75.94 163 THR A N 1
ATOM 1283 C CA . THR A 1 163 ? -11.805 0.868 21.620 1.00 75.94 163 THR A CA 1
ATOM 1284 C C . THR A 1 163 ? -10.365 1.362 21.600 1.00 75.94 163 THR A C 1
ATOM 1286 O O . THR A 1 163 ? -9.476 0.728 22.173 1.00 75.94 163 THR A O 1
ATOM 1289 N N . LEU A 1 164 ? -10.128 2.501 20.957 1.00 72.62 164 LEU A N 1
ATOM 1290 C CA . LEU A 1 164 ? -8.834 3.164 21.017 1.00 72.62 164 LEU A CA 1
ATOM 1291 C C . LEU A 1 164 ? -8.671 3.815 22.387 1.00 72.62 164 LEU A C 1
ATOM 1293 O O . LEU A 1 164 ? -9.504 4.618 22.809 1.00 72.62 164 LEU A O 1
ATOM 1297 N N . ASP A 1 165 ? -7.561 3.514 23.055 1.00 67.88 165 ASP A N 1
ATOM 1298 C CA . ASP A 1 165 ? -7.216 4.167 24.321 1.00 67.88 165 ASP A CA 1
ATOM 1299 C C . ASP A 1 165 ? -6.966 5.674 24.103 1.00 67.88 165 ASP A C 1
ATOM 1301 O O . ASP A 1 165 ? -7.195 6.507 24.973 1.00 67.88 165 ASP A O 1
ATOM 1305 N N . GLY A 1 166 ? -6.530 6.055 22.893 1.00 66.69 166 GLY A N 1
ATOM 1306 C CA . GLY A 1 166 ? -6.251 7.446 22.516 1.00 66.69 166 GLY A CA 1
ATOM 1307 C C . GLY A 1 166 ? -5.090 8.077 23.281 1.00 66.69 166 GLY A C 1
ATOM 1308 O O . GLY A 1 166 ? -4.732 9.218 23.007 1.00 66.69 166 GLY A O 1
ATOM 1309 N N . VAL A 1 167 ? -4.476 7.343 24.206 1.00 70.94 167 VAL A N 1
ATOM 1310 C CA . VAL A 1 167 ? -3.289 7.736 24.951 1.00 70.94 167 VAL A CA 1
ATOM 1311 C C . VAL A 1 167 ? -2.223 6.676 24.731 1.00 70.94 167 VAL A C 1
ATOM 1313 O O . VAL A 1 167 ? -2.455 5.479 24.872 1.00 70.94 167 VAL A O 1
ATOM 1316 N N . LEU A 1 168 ? -1.033 7.127 24.368 1.00 73.50 168 LEU A N 1
ATOM 1317 C CA . LEU A 1 168 ? 0.155 6.307 24.276 1.00 73.50 168 LEU A CA 1
ATOM 1318 C C . LEU A 1 168 ? 1.107 6.690 25.403 1.00 73.50 168 LEU A C 1
ATOM 1320 O O . LEU A 1 168 ? 1.532 7.840 25.475 1.00 73.50 168 LEU A O 1
ATOM 1324 N N . HIS A 1 169 ? 1.515 5.714 26.209 1.00 74.31 169 HIS A N 1
ATOM 1325 C CA . HIS A 1 169 ? 2.550 5.890 27.223 1.00 74.31 169 HIS A CA 1
ATOM 1326 C C . HIS A 1 169 ? 3.839 5.174 26.813 1.00 74.31 169 HIS A C 1
ATOM 1328 O O . HIS A 1 169 ? 3.860 3.957 26.638 1.00 74.31 169 HIS A O 1
ATOM 1334 N N . ILE A 1 170 ? 4.933 5.925 26.707 1.00 78.31 170 ILE A N 1
ATOM 1335 C CA . ILE A 1 170 ? 6.288 5.387 26.578 1.00 78.31 170 ILE A CA 1
ATOM 1336 C C . ILE A 1 170 ? 6.988 5.615 27.914 1.00 78.31 170 ILE A C 1
ATOM 1338 O O . ILE A 1 170 ? 7.221 6.757 28.309 1.00 78.31 170 ILE A O 1
ATOM 1342 N N . ILE A 1 171 ? 7.312 4.529 28.614 1.00 81.88 171 ILE A N 1
ATOM 1343 C CA . ILE A 1 171 ? 7.937 4.570 29.940 1.00 81.88 171 ILE A CA 1
ATOM 1344 C C . ILE A 1 171 ? 9.377 4.060 29.823 1.00 81.88 171 ILE A C 1
ATOM 1346 O O . ILE A 1 171 ? 9.604 2.884 29.550 1.00 81.88 171 ILE A O 1
ATOM 1350 N N . ASP A 1 172 ? 10.354 4.936 30.062 1.00 82.69 172 ASP A N 1
ATOM 1351 C CA . ASP A 1 172 ? 11.747 4.559 30.322 1.00 82.69 172 ASP A CA 1
ATOM 1352 C C . ASP A 1 172 ? 11.907 4.383 31.836 1.00 82.69 172 ASP A C 1
ATOM 1354 O O . ASP A 1 172 ? 12.188 5.331 32.577 1.00 82.69 172 ASP A O 1
ATOM 1358 N N . SER A 1 173 ? 11.688 3.151 32.297 1.00 83.50 173 SER A N 1
ATOM 1359 C CA . SER A 1 173 ? 11.787 2.786 33.714 1.00 83.50 173 SER A CA 1
ATOM 1360 C C . SER A 1 173 ? 13.207 2.945 34.262 1.00 83.50 173 SER A C 1
ATOM 1362 O O . SER A 1 173 ? 13.375 3.288 35.429 1.00 83.50 173 SER A O 1
ATOM 1364 N N . THR A 1 174 ? 14.229 2.777 33.420 1.00 83.88 174 THR A N 1
ATOM 1365 C CA . THR A 1 174 ? 15.644 2.899 33.808 1.00 83.88 174 THR A CA 1
ATOM 1366 C C . THR A 1 174 ? 16.011 4.340 34.150 1.00 83.88 174 THR A C 1
ATOM 1368 O O . THR A 1 174 ? 16.797 4.584 35.063 1.00 83.88 174 THR A O 1
ATOM 1371 N N . ARG A 1 175 ? 15.446 5.311 33.424 1.00 87.75 175 ARG A N 1
ATOM 1372 C CA . ARG A 1 175 ? 15.696 6.746 33.647 1.00 87.75 175 ARG A CA 1
ATOM 1373 C C . ARG A 1 175 ? 14.574 7.457 34.402 1.00 87.75 175 ARG A C 1
ATOM 1375 O O . ARG A 1 175 ? 14.661 8.671 34.577 1.00 87.75 175 ARG A O 1
ATOM 1382 N N . ASN A 1 176 ? 13.548 6.723 34.833 1.00 86.31 176 ASN A N 1
ATOM 1383 C CA . ASN A 1 176 ? 12.329 7.243 35.453 1.00 86.31 176 ASN A CA 1
ATOM 1384 C C . ASN A 1 176 ? 11.703 8.396 34.644 1.00 86.31 176 ASN A C 1
ATOM 1386 O O . ASN A 1 176 ? 11.392 9.463 35.176 1.00 86.31 176 ASN A O 1
ATOM 1390 N N . ARG A 1 177 ? 11.585 8.204 33.325 1.00 85.44 177 ARG A N 1
ATOM 1391 C CA . ARG A 1 177 ? 10.979 9.173 32.402 1.00 85.44 177 ARG A CA 1
ATOM 1392 C C . ARG A 1 177 ? 9.763 8.552 31.738 1.00 85.44 177 ARG A C 1
ATOM 1394 O O . ARG A 1 177 ? 9.794 7.388 31.353 1.00 85.44 177 ARG A O 1
ATOM 1401 N N . ALA A 1 178 ? 8.720 9.351 31.556 1.00 84.12 178 ALA A N 1
ATOM 1402 C CA . ALA A 1 178 ? 7.549 8.966 30.789 1.00 84.12 178 ALA A CA 1
ATOM 1403 C C . ALA A 1 178 ? 7.247 10.042 29.747 1.00 84.12 178 ALA A C 1
ATOM 1405 O O . ALA A 1 178 ? 7.254 11.234 30.056 1.00 84.12 178 ALA A O 1
ATOM 1406 N N . LEU A 1 179 ? 6.976 9.609 28.521 1.00 82.00 179 LEU A N 1
ATOM 1407 C CA . LEU A 1 179 ? 6.378 10.431 27.480 1.00 82.00 179 LEU A CA 1
ATOM 1408 C C . LEU A 1 179 ? 4.955 9.929 27.268 1.00 82.00 179 LEU A C 1
ATOM 1410 O O . LEU A 1 179 ? 4.743 8.729 27.103 1.00 82.00 179 LEU A O 1
ATOM 1414 N N . SER A 1 180 ? 3.990 10.843 27.285 1.00 79.12 180 SER A N 1
ATOM 1415 C CA . SER A 1 180 ? 2.603 10.522 26.956 1.00 79.12 180 SER A CA 1
ATOM 1416 C C . SER A 1 180 ? 2.194 11.310 25.724 1.00 79.12 180 SER A C 1
ATOM 1418 O O . SER A 1 180 ? 2.377 12.525 25.689 1.00 79.12 180 SER A O 1
ATOM 1420 N N . LEU A 1 181 ? 1.670 10.615 24.719 1.00 74.75 181 LEU A N 1
ATOM 1421 C CA . LEU A 1 181 ? 1.109 11.219 23.520 1.00 74.75 181 LEU A CA 1
ATOM 1422 C C . LEU A 1 181 ? -0.388 10.933 23.501 1.00 74.75 181 LEU A C 1
ATOM 1424 O O . LEU A 1 181 ? -0.800 9.776 23.468 1.00 74.75 181 LEU A O 1
ATOM 1428 N N . THR A 1 182 ? -1.189 11.989 23.547 1.00 75.44 182 THR A N 1
ATOM 1429 C CA . THR A 1 182 ? -2.648 11.890 23.583 1.00 75.44 182 THR A CA 1
ATOM 1430 C C . THR A 1 182 ? -3.217 12.362 22.255 1.00 75.44 182 THR A C 1
ATOM 1432 O O . THR A 1 182 ? -2.855 13.436 21.784 1.00 75.44 182 THR A O 1
ATOM 1435 N N . LYS A 1 183 ? -4.132 11.575 21.689 1.00 75.81 183 LYS A N 1
ATOM 1436 C CA . LYS A 1 183 ? -5.003 11.919 20.563 1.00 75.81 183 LYS A CA 1
ATOM 1437 C C . LYS A 1 183 ? -6.443 12.028 21.070 1.00 75.81 183 LYS A C 1
ATOM 1439 O O . LYS A 1 183 ? -7.172 11.029 21.057 1.00 75.81 183 LYS A O 1
ATOM 1444 N N . PRO A 1 184 ? -6.856 13.205 21.578 1.00 76.88 184 PRO A N 1
ATOM 1445 C CA . PRO A 1 184 ? -8.157 13.383 22.218 1.00 76.88 184 PRO A CA 1
ATOM 1446 C C . PRO A 1 184 ? -9.315 13.020 21.289 1.00 76.88 184 PRO A C 1
ATOM 1448 O O . PRO A 1 184 ? -10.320 12.476 21.737 1.00 76.88 184 PRO A O 1
ATOM 1451 N N . GLU A 1 185 ? -9.171 13.271 19.985 1.00 77.94 185 GLU A N 1
ATOM 1452 C CA . GLU A 1 185 ? -10.196 12.955 18.995 1.00 77.94 185 GLU A CA 1
ATOM 1453 C C . GLU A 1 185 ? -10.405 11.455 18.753 1.00 77.94 185 GLU A C 1
ATOM 1455 O O . GLU A 1 185 ? -11.440 11.094 18.184 1.00 77.94 185 GLU A O 1
ATOM 1460 N N . LEU A 1 186 ? -9.474 10.596 19.185 1.00 77.75 186 LEU A N 1
ATOM 1461 C CA . LEU A 1 186 ? -9.562 9.135 19.079 1.00 77.75 186 LEU A CA 1
ATOM 1462 C C . LEU A 1 186 ? -9.843 8.448 20.425 1.00 77.75 186 LEU A C 1
ATOM 1464 O O . LEU A 1 186 ? -10.300 7.307 20.433 1.00 77.75 186 LEU A O 1
ATOM 1468 N N . ALA A 1 187 ? -9.593 9.120 21.551 1.00 78.50 187 ALA A N 1
ATOM 1469 C CA . ALA A 1 187 ? -9.731 8.542 22.886 1.00 78.50 187 ALA A CA 1
ATOM 1470 C C . ALA A 1 187 ? -11.163 8.074 23.182 1.00 78.50 187 ALA A C 1
ATOM 1472 O O . ALA A 1 187 ? -12.127 8.827 23.036 1.00 78.50 187 ALA A O 1
ATOM 1473 N N . GLY A 1 188 ? -11.298 6.812 23.598 1.00 75.75 188 GLY A N 1
ATOM 1474 C CA . GLY A 1 188 ? -12.579 6.207 23.964 1.00 75.75 188 GLY A CA 1
ATOM 1475 C C . GLY A 1 188 ? -13.505 5.911 22.781 1.00 75.75 188 GLY A C 1
ATOM 1476 O O . GLY A 1 188 ? -14.641 5.490 22.998 1.00 75.75 188 GLY A O 1
ATOM 1477 N N . LYS A 1 189 ? -13.051 6.108 21.535 1.00 81.12 189 LYS A N 1
ATOM 1478 C CA . LYS A 1 189 ? -13.847 5.800 20.344 1.00 81.12 189 LYS A CA 1
ATOM 1479 C C . LYS A 1 189 ? -13.640 4.360 19.894 1.00 81.12 189 LYS A C 1
ATOM 1481 O O . LYS A 1 189 ? -12.516 3.857 19.857 1.00 81.12 189 LYS A O 1
ATOM 1486 N N . ALA A 1 190 ? -14.739 3.714 19.518 1.00 82.12 190 ALA A N 1
ATOM 1487 C CA . ALA A 1 190 ? -14.695 2.436 18.824 1.00 82.12 190 ALA A CA 1
ATOM 1488 C C . ALA A 1 190 ? -14.138 2.643 17.410 1.00 82.12 190 ALA A C 1
ATOM 1490 O O . ALA A 1 190 ? -14.554 3.570 16.707 1.00 82.12 190 ALA A O 1
ATOM 1491 N N . VAL A 1 191 ? -13.202 1.789 16.996 1.00 82.38 191 VAL A N 1
ATOM 1492 C CA . VAL A 1 191 ? -12.708 1.785 15.615 1.00 82.38 191 VAL A CA 1
ATOM 1493 C C . VAL A 1 191 ? -13.873 1.495 14.664 1.00 82.38 191 VAL A C 1
ATOM 1495 O O . VAL A 1 191 ? -14.672 0.593 14.900 1.00 82.38 191 VAL A O 1
ATOM 1498 N N . SER A 1 192 ? -13.979 2.289 13.603 1.00 83.88 192 SER A N 1
ATOM 1499 C CA . SER A 1 192 ? -15.047 2.219 12.602 1.00 83.88 192 SER A CA 1
ATOM 1500 C C . SER A 1 192 ? -14.552 2.760 11.262 1.00 83.88 192 SER A C 1
ATOM 1502 O O . SER A 1 192 ? -13.537 3.463 11.209 1.00 83.88 192 SER A O 1
ATOM 1504 N N . GLN A 1 193 ? -15.299 2.480 10.193 1.00 85.00 193 GLN A N 1
ATOM 1505 C CA . GLN A 1 193 ? -15.041 3.002 8.847 1.00 85.00 193 GLN A CA 1
ATOM 1506 C C . GLN A 1 193 ? -14.982 4.542 8.812 1.00 85.00 193 GLN A C 1
ATOM 1508 O O . GLN A 1 193 ? -14.094 5.118 8.183 1.00 85.00 193 GLN A O 1
ATOM 1513 N N . ASP A 1 194 ? -15.850 5.232 9.555 1.00 85.44 194 ASP A N 1
ATOM 1514 C CA . ASP A 1 194 ? -15.871 6.703 9.615 1.00 85.44 194 ASP A CA 1
ATOM 1515 C C . ASP A 1 194 ? -14.582 7.297 10.190 1.00 85.44 194 ASP A C 1
ATOM 1517 O O . ASP A 1 194 ? -14.130 8.367 9.778 1.00 85.44 194 ASP A O 1
ATOM 1521 N N . LEU A 1 195 ? -13.972 6.597 11.148 1.00 85.19 195 LEU A N 1
ATOM 1522 C CA . LEU A 1 195 ? -12.734 7.031 11.789 1.00 85.19 195 LEU A CA 1
ATOM 1523 C C . LEU A 1 195 ? -11.483 6.583 11.041 1.00 85.19 195 LEU A C 1
ATOM 1525 O O . LEU A 1 195 ? -10.406 7.054 11.393 1.00 85.19 195 LEU A O 1
ATOM 1529 N N . TRP A 1 196 ? -11.609 5.719 10.032 1.00 87.06 196 TRP A N 1
ATOM 1530 C CA . TRP A 1 196 ? -10.487 5.037 9.387 1.00 87.06 196 TRP A CA 1
ATOM 1531 C C . TRP A 1 196 ? -9.389 5.989 8.903 1.00 87.06 196 TRP A C 1
ATOM 1533 O O . TRP A 1 196 ? -8.216 5.788 9.211 1.00 87.06 196 TRP A O 1
ATOM 1543 N N . ASP A 1 197 ? -9.775 7.099 8.270 1.00 83.62 197 ASP A N 1
ATOM 1544 C CA . ASP A 1 197 ? -8.832 8.095 7.742 1.00 83.62 197 ASP A CA 1
ATOM 1545 C C . ASP A 1 197 ? -8.134 8.908 8.837 1.00 83.62 197 ASP A C 1
ATOM 1547 O O . ASP A 1 197 ? -7.178 9.623 8.553 1.00 83.62 197 ASP A O 1
ATOM 1551 N N . LYS A 1 198 ? -8.623 8.853 10.079 1.00 82.44 198 LYS A N 1
ATOM 1552 C CA . LYS A 1 198 ? -8.072 9.572 11.241 1.00 82.44 198 LYS A CA 1
ATOM 1553 C C . LYS A 1 198 ? -7.200 8.676 12.116 1.00 82.44 198 LYS A C 1
ATOM 1555 O O . LYS A 1 198 ? -6.514 9.169 13.013 1.00 82.44 198 LYS A O 1
ATOM 1560 N N . LEU A 1 199 ? -7.253 7.362 11.896 1.00 81.56 199 LEU A N 1
ATOM 1561 C CA . LEU A 1 199 ? -6.410 6.403 12.598 1.00 81.56 199 LEU A CA 1
ATOM 1562 C C . LEU A 1 199 ? -4.939 6.587 12.196 1.00 81.56 199 LEU A C 1
ATOM 1564 O O . LEU A 1 199 ? -4.657 7.166 11.147 1.00 81.56 199 LEU A O 1
ATOM 1568 N N . PRO A 1 200 ? -3.984 6.078 12.994 1.00 78.50 200 PRO A N 1
ATOM 1569 C CA . PRO A 1 200 ? -2.586 6.031 12.586 1.00 78.50 200 PRO A CA 1
ATOM 1570 C C . PRO A 1 200 ? -2.409 5.385 11.204 1.00 78.50 200 PRO A C 1
ATOM 1572 O O . PRO A 1 200 ? -2.990 4.335 10.951 1.00 78.50 200 PRO A O 1
ATOM 1575 N N . GLY A 1 201 ? -1.653 6.023 10.309 1.00 77.25 201 GLY A N 1
ATOM 1576 C CA . GLY A 1 201 ? -1.486 5.600 8.913 1.00 77.25 201 GLY A CA 1
ATOM 1577 C C . GLY A 1 201 ? -2.662 5.937 7.985 1.00 77.25 201 GLY A C 1
ATOM 1578 O O . GLY A 1 201 ? -2.617 5.594 6.806 1.00 77.25 201 GLY A O 1
ATOM 1579 N N . GLY A 1 202 ? -3.707 6.596 8.495 1.00 79.56 202 GLY A N 1
ATOM 1580 C CA . GLY A 1 202 ? -4.813 7.142 7.712 1.00 79.56 202 GLY A CA 1
ATOM 1581 C C . GLY A 1 202 ? -4.494 8.506 7.113 1.00 79.56 202 GLY A C 1
ATOM 1582 O O . GLY A 1 202 ? -3.733 9.295 7.672 1.00 79.56 202 GLY A O 1
ATOM 1583 N N . LYS A 1 203 ? -5.117 8.795 5.969 1.00 77.69 203 LYS A N 1
ATOM 1584 C CA . LYS A 1 203 ? -4.871 10.000 5.164 1.00 77.69 203 LYS A CA 1
ATOM 1585 C C . LYS A 1 203 ? -4.990 11.320 5.937 1.00 77.69 203 LYS A C 1
ATOM 1587 O O . LYS A 1 203 ? -4.237 12.252 5.693 1.00 77.69 203 LYS A O 1
ATOM 1592 N N . THR A 1 204 ? -5.983 11.437 6.809 1.00 75.69 204 THR A N 1
ATOM 1593 C CA . THR A 1 204 ? -6.319 12.677 7.533 1.00 75.69 204 THR A CA 1
ATOM 1594 C C . THR A 1 204 ? -5.855 12.640 8.986 1.00 75.69 204 THR A C 1
ATOM 1596 O O .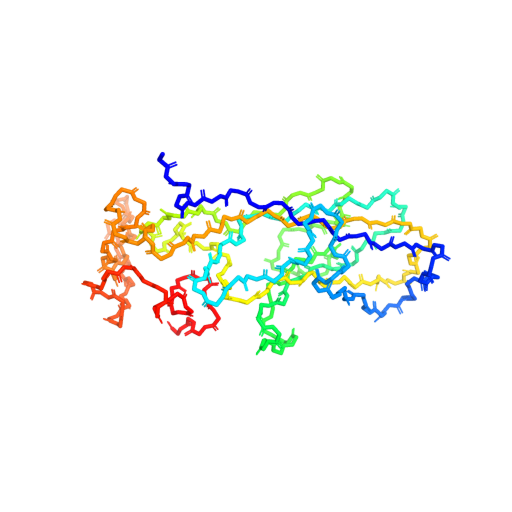 THR A 1 204 ? -6.419 13.324 9.840 1.00 75.69 204 THR A O 1
ATOM 1599 N N . GLN A 1 205 ? -4.863 11.801 9.291 1.00 71.81 205 GLN A N 1
ATOM 1600 C CA . GLN A 1 205 ? -4.287 11.711 10.620 1.00 71.81 205 GLN A CA 1
ATOM 1601 C C . GLN A 1 205 ? -3.620 13.044 10.990 1.00 71.81 205 GLN A C 1
ATOM 1603 O O . GLN A 1 205 ? -2.522 13.345 10.531 1.00 71.81 205 GLN A O 1
ATOM 1608 N N . THR A 1 206 ? -4.265 13.807 11.869 1.00 61.41 206 THR A N 1
ATOM 1609 C CA . THR A 1 206 ? -3.692 14.992 12.526 1.00 61.41 206 THR A CA 1
ATOM 1610 C C . THR A 1 206 ? -3.115 14.670 13.897 1.00 61.41 206 THR A C 1
ATOM 1612 O O . THR A 1 206 ? -3.475 13.609 14.471 1.00 61.41 206 THR A O 1
#

Foldseek 3Di:
DDDQKDKDKWKAKDACVPPPKAFAQDKDWDAQCRTDPDRGQWDDQQKKKFFFKKWKADPDPFFFQWKWKDAPVPDDPPVTDTPGCPQPPPPDDHNVGRDGGDMDGQADALDLALVRNQTAMHRTHMIMMTHGHRGIHGHMIMMMIIMMMGGQVQLVDCVSWNQRQQKDWDAPPVVRDIDIDGDPVRHRDRDGPVCRLCGNNHVPPD